Protein 2DFA (pdb70)

B-factor: mean 44.99, std 13.83, range [23.38, 84.5]

Structure (mmCIF, N/CA/C/O backbone):
data_2DFA
#
_entry.id   2DFA
#
_cell.length_a   63.781
_cell.length_b   63.826
_cell.length_c   124.434
_cell.angle_alpha   90.00
_cell.angle_beta   90.00
_cell.angle_gamma   90.00
#
_symmetry.space_group_name_H-M   'I 2 2 2'
#
loop_
_en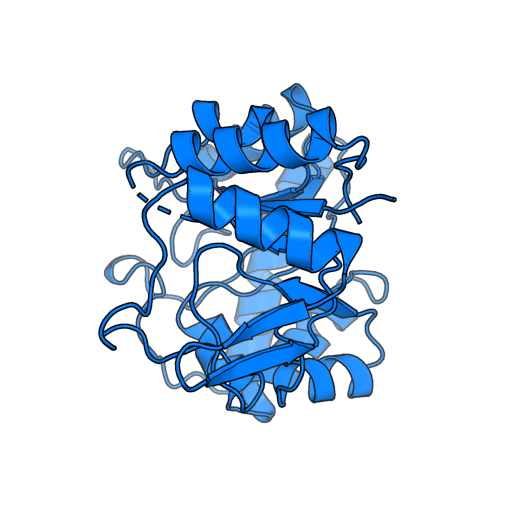tity.id
_entity.type
_entity.pdbx_description
1 polymer 'Hypothetical UPF0271 protein TTHB195'
2 water water
#
loop_
_atom_site.group_PDB
_atom_site.id
_atom_site.type_symbol
_atom_site.label_atom_id
_atom_site.label_alt_id
_atom_site.label_comp_id
_atom_site.label_asym_id
_atom_site.label_entity_id
_atom_site.label_seq_id
_atom_site.pdbx_PDB_ins_code
_atom_site.Cartn_x
_atom_site.Cartn_y
_atom_site.Cartn_z
_atom_site.occupancy
_atom_site.B_iso_or_equiv
_atom_site.auth_seq_id
_atom_site.auth_comp_id
_atom_site.auth_asym_id
_atom_site.auth_atom_id
_atom_site.pdbx_PDB_model_num
ATOM 1 N N . MET A 1 1 ? 35.636 32.340 18.378 1.00 59.57 1 MET A N 1
ATOM 2 C CA . MET A 1 1 ? 36.943 31.670 18.640 1.00 60.02 1 MET A CA 1
ATOM 3 C C . MET A 1 1 ? 37.306 30.770 17.460 1.00 57.98 1 MET A C 1
ATOM 4 O O . MET A 1 1 ? 36.428 30.335 16.710 1.00 56.74 1 MET A O 1
ATOM 9 N N . LYS A 1 2 ? 38.597 30.488 17.296 1.00 56.02 2 LYS A N 1
ATOM 10 C CA . LYS A 1 2 ? 39.046 29.653 16.184 1.00 52.99 2 LYS A CA 1
ATOM 11 C C . LYS A 1 2 ? 39.950 28.498 16.607 1.00 50.30 2 LYS A C 1
ATOM 12 O O . LYS A 1 2 ? 40.575 28.529 17.665 1.00 48.30 2 LYS A O 1
ATOM 18 N N . VAL A 1 3 ? 40.009 27.474 15.766 1.00 47.29 3 VAL A N 1
ATOM 19 C CA . VAL A 1 3 ? 40.841 26.313 16.043 1.00 45.08 3 VAL A CA 1
ATOM 20 C C . VAL A 1 3 ? 41.204 25.626 14.737 1.00 44.04 3 VAL A C 1
ATOM 21 O O . VAL A 1 3 ? 40.473 25.712 13.748 1.00 44.50 3 VAL A O 1
ATOM 25 N N . ASP A 1 4 ? 42.341 24.945 14.734 1.00 42.24 4 ASP A N 1
ATOM 26 C CA . ASP A 1 4 ? 42.778 24.238 13.547 1.00 41.02 4 ASP A CA 1
ATOM 27 C C . ASP A 1 4 ? 42.447 22.754 13.671 1.00 39.95 4 ASP A C 1
ATOM 28 O O . ASP A 1 4 ? 42.578 22.163 14.742 1.00 40.17 4 ASP A O 1
ATOM 33 N N . LEU A 1 5 ? 41.988 22.173 12.572 1.00 39.82 5 LEU A N 1
ATOM 34 C CA . LEU A 1 5 ? 41.666 20.756 12.515 1.00 41.27 5 LEU A CA 1
ATOM 35 C C . LEU A 1 5 ? 42.711 20.142 11.595 1.00 40.34 5 LEU A C 1
ATOM 36 O O . LEU A 1 5 ? 42.811 20.527 10.430 1.00 39.46 5 LEU A O 1
ATOM 41 N N . ASN A 1 6 ? 43.495 19.197 12.111 1.00 40.12 6 ASN A N 1
ATOM 42 C CA . ASN A 1 6 ? 44.526 18.574 11.294 1.00 39.29 6 ASN A CA 1
ATOM 43 C C . ASN A 1 6 ? 44.356 17.064 11.175 1.00 37.77 6 ASN A C 1
ATOM 44 O O . ASN A 1 6 ? 43.805 16.407 12.060 1.00 38.27 6 ASN A O 1
ATOM 49 N N . ALA A 1 7 ? 44.820 16.522 10.057 1.00 36.45 7 ALA A N 1
ATOM 50 C CA . ALA A 1 7 ? 44.741 15.090 9.814 1.00 36.04 7 ALA A CA 1
ATOM 51 C C . ALA A 1 7 ? 45.934 14.676 8.963 1.00 35.69 7 ALA A C 1
ATOM 52 O O . ALA A 1 7 ? 46.465 15.476 8.186 1.00 33.02 7 ALA A O 1
ATOM 54 N N . ASP A 1 8 ? 46.364 13.429 9.118 1.00 36.49 8 ASP A N 1
ATOM 55 C CA . ASP A 1 8 ? 47.481 12.936 8.331 1.00 39.63 8 ASP A CA 1
ATOM 56 C C . ASP A 1 8 ? 46.948 12.666 6.937 1.00 38.99 8 ASP A C 1
ATOM 57 O O . ASP A 1 8 ? 45.757 12.377 6.768 1.00 39.26 8 ASP A O 1
ATOM 62 N N . ALA A 1 9 ? 47.824 12.759 5.941 1.00 36.54 9 ALA A N 1
ATOM 63 C CA . ALA A 1 9 ? 47.432 12.525 4.557 1.00 34.92 9 ALA A CA 1
ATOM 64 C C . ALA A 1 9 ? 48.651 12.258 3.679 1.00 33.15 9 ALA A C 1
ATOM 65 O O . ALA A 1 9 ? 49.789 12.352 4.140 1.00 31.76 9 ALA A O 1
ATOM 67 N N . GLY A 1 10 ? 48.393 11.928 2.417 1.00 33.06 10 GLY A N 1
ATOM 68 C CA . GLY A 1 10 ? 49.459 11.649 1.468 1.00 34.41 10 GLY A CA 1
ATOM 69 C C . GLY A 1 10 ? 50.315 10.453 1.864 1.00 34.40 10 GLY A C 1
ATOM 70 O O . GLY A 1 10 ? 51.491 10.383 1.523 1.00 32.95 10 GLY A O 1
ATOM 71 N N . GLU A 1 11 ? 49.726 9.497 2.568 1.00 34.40 11 GLU A N 1
ATOM 72 C CA . GLU A 1 11 ? 50.492 8.335 3.005 1.00 36.31 11 GLU A CA 1
ATOM 73 C C . GLU A 1 11 ? 50.519 7.173 2.012 1.00 35.28 11 GLU A C 1
ATOM 74 O O . GLU A 1 11 ? 51.192 6.163 2.247 1.00 35.33 11 GLU A O 1
ATOM 80 N N . SER A 1 12 ? 49.804 7.326 0.897 1.00 33.93 12 SER A N 1
ATOM 81 C CA . SER A 1 12 ? 49.773 6.302 -0.144 1.00 34.14 12 SER A CA 1
ATOM 82 C C . SER A 1 12 ? 51.193 6.120 -0.680 1.00 34.26 12 SER A C 1
ATOM 83 O O . SER A 1 12 ? 51.991 7.064 -0.685 1.00 32.30 12 SER A O 1
ATOM 86 N N . TYR A 1 13 ? 51.505 4.915 -1.141 1.00 33.65 13 TYR A N 1
ATOM 87 C CA . TYR A 1 13 ? 52.838 4.641 -1.665 1.00 34.11 13 TYR A CA 1
ATOM 88 C C . TYR A 1 13 ? 52.745 3.896 -2.990 1.00 34.37 13 TYR A C 1
ATOM 89 O O . TYR A 1 13 ? 52.323 2.736 -3.033 1.00 33.65 13 TYR A O 1
ATOM 98 N N . GLY A 1 14 ? 53.154 4.559 -4.067 1.00 33.46 14 GLY A N 1
ATOM 99 C CA . GLY A 1 14 ? 53.091 3.936 -5.376 1.00 33.53 14 GLY A CA 1
ATOM 100 C C . GLY A 1 14 ? 51.676 3.485 -5.698 1.00 35.15 14 GLY A C 1
ATOM 101 O O . GLY A 1 14 ? 50.732 4.274 -5.632 1.00 32.35 14 GLY A O 1
ATOM 102 N N . ALA A 1 15 ? 51.529 2.209 -6.036 1.00 35.39 15 ALA A N 1
ATOM 103 C CA . ALA A 1 15 ? 50.229 1.640 -6.367 1.00 36.31 15 ALA A CA 1
ATOM 104 C C . ALA A 1 15 ? 49.377 1.385 -5.122 1.00 37.53 15 ALA A C 1
ATOM 105 O O . ALA A 1 15 ? 48.179 1.123 -5.236 1.00 37.51 15 ALA A O 1
ATOM 107 N N . PHE A 1 16 ? 49.992 1.466 -3.942 1.00 35.59 16 PHE A N 1
ATOM 108 C CA . PHE A 1 16 ? 49.285 1.223 -2.682 1.00 37.63 16 PHE A CA 1
ATOM 109 C C . PHE A 1 16 ? 48.554 2.452 -2.141 1.00 39.65 16 PHE A C 1
ATOM 110 O O . PHE A 1 16 ? 49.125 3.249 -1.395 1.00 39.57 16 PHE A O 1
ATOM 118 N N . ALA A 1 17 ? 47.289 2.602 -2.516 1.00 40.67 17 ALA A N 1
ATOM 119 C CA . ALA A 1 17 ? 46.494 3.726 -2.040 1.00 42.03 17 ALA A CA 1
ATOM 120 C C . ALA A 1 17 ? 46.257 3.554 -0.537 1.00 42.80 17 ALA A C 1
ATOM 121 O O . ALA A 1 17 ? 46.011 2.441 -0.059 1.00 43.33 17 ALA A O 1
ATOM 123 N N . TYR A 1 18 ? 46.348 4.650 0.210 1.00 42.84 18 TYR A N 1
ATOM 124 C CA . TYR A 1 18 ? 46.136 4.602 1.655 1.00 43.69 18 TYR A CA 1
ATOM 125 C C . TYR A 1 18 ? 45.351 5.814 2.165 1.00 43.69 18 TYR A C 1
ATOM 126 O O . TYR A 1 18 ? 45.558 6.939 1.708 1.00 42.79 18 TYR A O 1
ATOM 135 N N . GLY A 1 19 ? 44.454 5.574 3.116 1.00 44.33 19 GLY A N 1
ATOM 136 C CA . GLY A 1 19 ? 43.668 6.653 3.690 1.00 44.41 19 GLY A CA 1
ATOM 137 C C . GLY A 1 19 ? 42.476 7.102 2.865 1.00 44.85 19 GLY A C 1
ATOM 138 O O . GLY A 1 19 ? 42.055 6.418 1.935 1.00 45.41 19 GLY A O 1
ATOM 139 N N . HIS A 1 20 ? 41.930 8.261 3.217 1.00 45.77 20 HIS A N 1
ATOM 140 C CA . HIS A 1 20 ? 40.781 8.829 2.513 1.00 45.75 20 HIS A CA 1
ATOM 141 C C . HIS A 1 20 ? 41.001 10.325 2.325 1.00 45.31 20 HIS A C 1
ATOM 142 O O . HIS A 1 20 ? 40.143 11.138 2.684 1.00 43.76 20 HIS A O 1
ATOM 149 N N . ASP A 1 21 ? 42.153 10.686 1.765 1.00 43.53 21 ASP A N 1
ATOM 150 C CA . ASP A 1 21 ? 42.492 12.089 1.548 1.00 42.67 21 ASP A CA 1
ATOM 151 C C . ASP A 1 21 ? 41.362 12.881 0.879 1.00 43.60 21 ASP A C 1
ATOM 152 O O . ASP A 1 21 ? 41.054 14.000 1.288 1.00 42.05 21 ASP A O 1
ATOM 157 N N . ARG A 1 22 ? 40.753 12.303 -0.149 1.00 44.78 22 ARG A N 1
ATOM 158 C CA . ARG A 1 22 ? 39.674 12.973 -0.872 1.00 48.33 22 ARG A CA 1
ATOM 159 C C . ARG A 1 22 ? 38.503 13.355 0.034 1.00 47.91 22 ARG A C 1
ATOM 160 O O . ARG A 1 22 ? 37.898 14.413 -0.131 1.00 48.18 22 ARG A O 1
ATOM 168 N N . GLU A 1 23 ? 38.188 12.492 0.993 1.00 48.24 23 GLU A N 1
ATOM 169 C CA . GLU A 1 23 ? 37.082 12.742 1.909 1.00 49.13 23 GLU A CA 1
ATOM 170 C C . GLU A 1 23 ? 37.470 13.625 3.090 1.00 47.87 23 GLU A C 1
ATOM 171 O O . GLU A 1 23 ? 36.648 14.395 3.598 1.00 46.56 23 GLU A O 1
ATOM 177 N N . ILE A 1 24 ? 38.725 13.524 3.516 1.00 45.49 24 ILE A N 1
ATOM 178 C CA . ILE A 1 24 ? 39.211 14.289 4.659 1.00 43.46 24 ILE A CA 1
ATOM 179 C C . ILE A 1 24 ? 39.612 15.740 4.384 1.00 42.50 24 ILE A C 1
ATOM 180 O O . ILE A 1 24 ? 39.321 16.622 5.187 1.00 41.78 24 ILE A O 1
ATOM 185 N N . PHE A 1 25 ? 40.277 15.992 3.262 1.00 43.42 25 PHE A N 1
ATOM 186 C CA . PHE A 1 25 ? 40.726 17.347 2.939 1.00 44.42 25 PHE A CA 1
ATOM 187 C C . PHE A 1 25 ? 39.665 18.442 2.984 1.00 45.46 25 PHE A C 1
ATOM 188 O O . PHE A 1 25 ? 39.939 19.556 3.429 1.00 44.40 25 PHE A O 1
ATOM 196 N N . PRO A 1 26 ? 38.442 18.153 2.519 1.00 45.88 26 PRO A N 1
ATOM 197 C CA . PRO A 1 26 ? 37.422 19.205 2.563 1.00 47.49 26 PRO A CA 1
ATOM 198 C C . PRO A 1 26 ? 36.914 19.502 3.978 1.00 48.03 26 PRO A C 1
ATOM 199 O O . PRO A 1 26 ? 36.137 20.436 4.183 1.00 48.40 26 PRO A O 1
ATOM 203 N N . LEU A 1 27 ? 37.371 18.718 4.951 1.00 46.77 27 LEU A N 1
ATOM 204 C CA . LEU A 1 27 ? 36.942 18.887 6.336 1.00 45.47 27 LEU A CA 1
ATOM 205 C C . LEU A 1 27 ? 37.983 19.508 7.270 1.00 44.49 27 LEU A C 1
ATOM 206 O O . LEU A 1 27 ? 37.629 20.107 8.288 1.00 44.41 27 LEU A O 1
ATOM 211 N N . VAL A 1 28 ? 39.263 19.368 6.937 1.00 41.91 28 VAL A N 1
ATOM 212 C CA . VAL A 1 28 ? 40.318 19.895 7.802 1.00 40.10 28 VAL A CA 1
ATOM 213 C C . VAL A 1 28 ? 40.916 21.205 7.318 1.00 38.95 28 VAL A C 1
ATOM 214 O O . VAL A 1 28 ? 40.745 21.580 6.159 1.00 41.09 28 VAL A O 1
ATOM 218 N N . SER A 1 29 ? 41.614 21.905 8.207 1.00 36.98 29 SER A N 1
ATOM 219 C CA . SER A 1 29 ? 42.253 23.157 7.830 1.00 36.23 29 SER A CA 1
ATOM 220 C C . SER A 1 29 ? 43.749 22.958 7.589 1.00 35.36 29 SER A C 1
ATOM 221 O O . SER A 1 29 ? 44.374 23.762 6.912 1.00 33.48 29 SER A O 1
ATOM 224 N N . SER A 1 30 ? 44.320 21.887 8.141 1.00 35.88 30 SER A N 1
ATOM 225 C CA . SER A 1 30 ? 45.741 21.593 7.943 1.00 34.71 30 SER A CA 1
ATOM 226 C C . SER A 1 30 ? 45.929 20.088 7.767 1.00 34.13 30 SER A C 1
ATOM 227 O O . SER A 1 30 ? 45.145 19.292 8.279 1.00 32.82 30 SER A O 1
ATOM 231 N N . ALA A 1 31 ? 46.964 19.706 7.027 1.00 32.22 31 ALA A N 1
ATOM 232 C CA . ALA A 1 31 ? 47.246 18.293 6.797 1.00 29.68 31 ALA A CA 1
ATOM 233 C C . ALA A 1 31 ? 48.729 18.028 7.042 1.00 29.19 31 ALA A C 1
ATOM 234 O O . ALA A 1 31 ? 49.570 18.896 6.807 1.00 28.29 31 ALA A O 1
ATOM 236 N N . ASN A 1 32 ? 49.034 16.831 7.531 1.00 29.74 32 ASN A N 1
ATOM 237 C CA . ASN A 1 32 ? 50.411 16.432 7.799 1.00 28.94 32 ASN A CA 1
ATOM 238 C C . ASN A 1 32 ? 50.733 15.412 6.713 1.00 28.90 32 ASN A C 1
ATOM 239 O O . ASN A 1 32 ? 50.235 14.290 6.743 1.00 27.72 32 ASN A O 1
ATOM 244 N N . LEU A 1 33 ? 51.546 15.811 5.744 1.00 29.21 33 LEU A N 1
ATOM 245 C CA . LEU A 1 33 ? 51.895 14.935 4.634 1.00 29.68 33 LEU A CA 1
ATOM 246 C C . LEU A 1 33 ? 53.141 14.087 4.847 1.00 28.90 33 LEU A C 1
ATOM 247 O O . LEU A 1 33 ? 54.177 14.588 5.289 1.00 27.71 33 LEU A O 1
ATOM 252 N N . ALA A 1 34 ? 53.026 12.800 4.520 1.00 29.94 34 ALA A N 1
ATOM 253 C CA . ALA A 1 34 ? 54.139 11.867 4.642 1.00 28.44 34 ALA A CA 1
ATOM 254 C C . ALA A 1 34 ? 55.240 12.318 3.683 1.00 29.05 34 ALA A C 1
ATOM 255 O O . ALA A 1 34 ? 54.964 12.949 2.656 1.00 26.12 34 ALA A O 1
ATOM 257 N N . CYS A 1 35 ? 56.487 11.976 4.007 1.00 28.46 35 CYS A N 1
ATOM 258 C CA . CYS A 1 35 ? 57.613 12.404 3.188 1.00 27.12 35 CYS A CA 1
ATOM 259 C C . CYS A 1 35 ? 58.464 11.307 2.544 1.00 29.14 35 CYS A C 1
ATOM 260 O O . CYS A 1 35 ? 59.649 11.524 2.280 1.00 29.99 35 CYS A O 1
ATOM 263 N N . GLY A 1 36 ? 57.871 10.139 2.299 1.00 27.77 36 GLY A N 1
ATOM 264 C CA . GLY A 1 36 ? 58.594 9.061 1.640 1.00 29.34 36 GLY A CA 1
ATOM 265 C C . GLY A 1 36 ? 59.284 8.009 2.494 1.00 28.49 36 GLY A C 1
ATOM 266 O O . GLY A 1 36 ? 59.830 7.047 1.949 1.00 29.88 36 GLY A O 1
ATOM 267 N N . PHE A 1 37 ? 59.262 8.166 3.812 1.00 27.77 37 PHE A N 1
ATOM 268 C CA . PHE A 1 37 ? 59.915 7.193 4.696 1.00 29.46 37 PHE A CA 1
ATOM 269 C C . PHE A 1 37 ? 58.975 6.113 5.233 1.00 30.16 37 PHE A C 1
ATOM 270 O O . PHE A 1 37 ? 59.306 4.924 5.194 1.00 33.18 37 PHE A O 1
ATOM 278 N N . HIS A 1 38 ? 57.821 6.523 5.753 1.00 31.57 38 HIS A N 1
ATOM 279 C CA . HIS A 1 38 ? 56.881 5.540 6.248 1.00 34.20 38 HIS A CA 1
ATOM 280 C C . HIS A 1 38 ? 55.676 5.467 5.326 1.00 34.94 38 HIS A C 1
ATOM 281 O O . HIS A 1 38 ? 54.770 4.664 5.507 1.00 35.64 38 HIS A O 1
ATOM 288 N N . GLY A 1 39 ? 55.717 6.303 4.296 1.00 34.49 39 GLY A N 1
ATOM 289 C CA . GLY A 1 39 ? 54.671 6.345 3.294 1.00 33.29 39 GLY A CA 1
ATOM 290 C C . GLY A 1 39 ? 54.886 7.577 2.436 1.00 32.93 39 GLY A C 1
ATOM 291 O O . GLY A 1 39 ? 55.843 8.324 2.652 1.00 31.24 39 GLY A O 1
ATOM 292 N N . GLY A 1 40 ? 54.007 7.790 1.461 1.00 33.02 40 GLY A N 1
ATOM 293 C CA . GLY A 1 40 ? 54.131 8.951 0.597 1.00 32.65 40 GLY A CA 1
ATOM 294 C C . GLY A 1 40 ? 55.230 8.924 -0.462 1.00 33.10 40 GLY A C 1
ATOM 295 O O . GLY A 1 40 ? 56.244 9.612 -0.322 1.00 34.90 40 GLY A O 1
ATOM 296 N N . SER A 1 41 ? 55.049 8.134 -1.517 1.00 31.86 41 SER A N 1
ATOM 297 C CA . SER A 1 41 ? 56.031 8.090 -2.605 1.00 31.60 41 SER A CA 1
ATOM 298 C C . SER A 1 41 ? 55.959 9.455 -3.304 1.00 31.18 41 SER A C 1
ATOM 299 O O . SER A 1 41 ? 54.964 10.170 -3.164 1.00 30.09 41 SER A O 1
ATOM 302 N N . PRO A 1 42 ? 56.996 9.831 -4.076 1.00 30.86 42 PRO A N 1
ATOM 303 C CA . PRO A 1 42 ? 56.982 11.137 -4.757 1.00 29.77 42 PRO A CA 1
ATOM 304 C C . PRO A 1 42 ? 55.697 11.522 -5.499 1.00 30.48 42 PRO A C 1
ATOM 305 O O . PRO A 1 42 ? 55.188 12.636 -5.333 1.00 28.18 42 PRO A O 1
ATOM 309 N N . GLY A 1 43 ? 55.182 10.610 -6.316 1.00 29.39 43 GLY A N 1
ATOM 310 C CA . GLY A 1 43 ? 53.963 10.890 -7.058 1.00 31.71 43 GLY A CA 1
ATOM 311 C C . GLY A 1 43 ? 52.767 11.121 -6.150 1.00 31.06 43 GLY A C 1
ATOM 312 O O . GLY A 1 43 ? 51.916 11.971 -6.431 1.00 30.48 43 GLY A O 1
ATOM 313 N N . ARG A 1 44 ? 52.696 10.359 -5.063 1.00 31.14 44 ARG A N 1
ATOM 314 C CA . ARG A 1 44 ? 51.604 10.492 -4.101 1.00 31.28 44 ARG A CA 1
ATOM 315 C C . ARG A 1 44 ? 51.723 11.791 -3.307 1.00 31.45 44 ARG A C 1
ATOM 316 O O . ARG A 1 44 ? 50.717 12.373 -2.897 1.00 29.50 44 ARG A O 1
ATOM 324 N N . ILE A 1 45 ? 52.953 12.243 -3.078 1.00 29.36 45 ILE A N 1
ATOM 325 C CA . ILE A 1 45 ? 53.148 13.498 -2.363 1.00 28.79 45 ILE A CA 1
ATOM 326 C C . ILE A 1 45 ? 52.619 14.616 -3.254 1.00 30.30 45 ILE A C 1
ATOM 327 O O . ILE A 1 45 ? 51.847 15.472 -2.812 1.00 30.65 45 ILE A O 1
ATOM 332 N N . LEU A 1 46 ? 53.039 14.597 -4.516 1.00 29.44 46 LEU A N 1
ATOM 333 C CA . LEU A 1 46 ? 52.620 15.602 -5.483 1.00 31.36 46 LEU A CA 1
ATOM 334 C C . LEU A 1 46 ? 51.097 15.640 -5.569 1.00 32.67 46 LEU A C 1
ATOM 335 O O . LEU A 1 46 ? 50.495 16.716 -5.610 1.00 31.28 46 LEU A O 1
ATOM 340 N N . GLU A 1 47 ? 50.487 14.461 -5.591 1.00 30.82 47 GLU A N 1
ATOM 341 C CA . GLU A 1 47 ? 49.034 14.337 -5.657 1.00 34.48 47 GLU A CA 1
ATOM 342 C C . GLU A 1 47 ? 48.355 14.956 -4.428 1.00 34.28 47 GLU A C 1
ATOM 343 O O . GLU A 1 47 ? 47.359 15.682 -4.555 1.00 32.75 47 GLU A O 1
ATOM 349 N N . ALA A 1 48 ? 48.895 14.667 -3.246 1.00 30.67 48 ALA A N 1
ATOM 350 C CA . ALA A 1 48 ? 48.344 15.176 -1.995 1.00 30.86 48 ALA A CA 1
ATOM 351 C C . ALA A 1 48 ? 48.483 16.685 -1.890 1.00 30.64 48 ALA A C 1
ATOM 352 O O . ALA A 1 48 ? 47.590 17.364 -1.384 1.00 30.40 48 ALA A O 1
ATOM 354 N N . VAL A 1 49 ? 49.611 17.208 -2.354 1.00 29.59 49 VAL A N 1
ATOM 355 C CA . VAL A 1 49 ? 49.852 18.646 -2.320 1.00 30.96 49 VAL A CA 1
ATOM 356 C C . VAL A 1 49 ? 48.869 19.345 -3.254 1.00 32.35 49 VAL A C 1
ATOM 357 O O . VAL A 1 49 ? 48.319 20.403 -2.923 1.00 33.10 49 VAL A O 1
ATOM 361 N N . ARG A 1 50 ? 48.638 18.751 -4.418 1.00 34.19 50 ARG A N 1
ATOM 362 C CA . ARG A 1 50 ? 47.703 19.336 -5.371 1.00 37.54 50 ARG A CA 1
ATOM 363 C C . ARG A 1 50 ? 46.299 19.348 -4.778 1.00 38.08 50 ARG A C 1
ATOM 364 O O . ARG A 1 50 ? 45.574 20.338 -4.900 1.00 37.50 50 ARG A O 1
ATOM 372 N N . LEU A 1 51 ? 45.927 18.256 -4.117 1.00 38.91 51 LEU A N 1
ATOM 373 C CA . LEU A 1 51 ? 44.609 18.148 -3.495 1.00 39.63 51 LEU A CA 1
ATOM 374 C C . LEU A 1 51 ? 44.437 19.190 -2.395 1.00 40.26 51 LEU A C 1
ATOM 375 O O . LEU A 1 51 ? 43.405 19.861 -2.321 1.00 39.89 51 LEU A O 1
ATOM 380 N N . ALA A 1 52 ? 45.448 19.324 -1.538 1.00 38.09 52 ALA A N 1
ATOM 381 C CA . ALA A 1 52 ? 45.402 20.293 -0.450 1.00 37.98 52 ALA A CA 1
ATOM 382 C C . ALA A 1 52 ? 45.225 21.701 -1.007 1.00 37.88 52 ALA A C 1
ATOM 383 O O . ALA A 1 52 ? 44.416 22.483 -0.503 1.00 37.43 52 ALA A O 1
ATOM 385 N N . LYS A 1 53 ? 45.990 22.014 -2.046 1.00 37.10 53 LYS A N 1
ATOM 386 C CA . LYS A 1 53 ? 45.931 23.325 -2.689 1.00 39.46 53 LYS A CA 1
ATOM 387 C C . LYS A 1 53 ? 44.530 23.583 -3.239 1.00 40.09 53 LYS A C 1
ATOM 388 O O . LYS A 1 53 ? 43.985 24.677 -3.090 1.00 41.15 53 LYS A O 1
ATOM 394 N N . ALA A 1 54 ? 43.962 22.569 -3.880 1.00 39.42 54 ALA A N 1
ATOM 395 C CA . ALA A 1 54 ? 42.628 22.680 -4.454 1.00 42.48 54 ALA A CA 1
ATOM 396 C C . ALA A 1 54 ? 41.597 22.951 -3.364 1.00 43.14 54 ALA A C 1
ATOM 397 O O . ALA A 1 54 ? 40.606 23.642 -3.599 1.00 42.82 54 ALA A O 1
ATOM 399 N N . HIS A 1 55 ? 41.836 22.420 -2.167 1.00 43.07 55 HIS A N 1
ATOM 400 C CA . HIS A 1 55 ? 40.906 22.619 -1.060 1.00 43.12 55 HIS A CA 1
ATOM 401 C C . HIS A 1 55 ? 41.321 23.694 -0.064 1.00 41.91 55 HIS A C 1
ATOM 402 O O . HIS A 1 55 ? 40.690 23.846 0.981 1.00 42.18 55 HIS A O 1
ATOM 409 N N . GLY A 1 56 ? 42.377 24.435 -0.381 1.00 40.82 56 GLY A N 1
ATOM 410 C CA . GLY A 1 56 ? 42.835 25.484 0.514 1.00 39.74 56 GLY A CA 1
ATOM 411 C C . GLY A 1 56 ? 43.251 24.987 1.890 1.00 39.65 56 GLY A C 1
ATOM 412 O O . GLY A 1 56 ? 43.033 25.666 2.896 1.00 38.22 56 GLY A O 1
ATOM 413 N N . VAL A 1 57 ? 43.850 23.799 1.930 1.00 38.11 57 VAL A N 1
ATOM 414 C CA . VAL A 1 57 ? 44.314 23.191 3.178 1.00 36.63 57 VAL A CA 1
ATOM 415 C C . VAL A 1 57 ? 45.805 23.491 3.364 1.00 36.99 57 VAL A C 1
ATOM 416 O O . VAL A 1 57 ? 46.585 23.390 2.415 1.00 34.47 57 VAL A O 1
ATOM 420 N N . ALA A 1 58 ? 46.193 23.868 4.579 1.00 36.16 58 ALA A N 1
ATOM 421 C CA . ALA A 1 58 ? 47.592 24.177 4.877 1.00 35.59 58 ALA A CA 1
ATOM 422 C C . ALA A 1 58 ? 48.367 22.867 4.968 1.00 34.50 58 ALA A C 1
ATOM 423 O O . ALA A 1 58 ? 47.902 21.914 5.580 1.00 35.50 58 ALA A O 1
ATOM 425 N N . VAL A 1 59 ? 49.555 22.830 4.377 1.00 34.15 59 VAL A N 1
ATOM 426 C CA . VAL A 1 59 ? 50.349 21.606 4.390 1.00 31.58 59 VAL A CA 1
ATOM 427 C C . VAL A 1 59 ? 51.573 21.670 5.294 1.00 31.34 59 VAL A C 1
ATOM 428 O O . VAL A 1 59 ? 52.343 22.628 5.256 1.00 32.21 59 VAL A O 1
ATOM 432 N N . GLY A 1 60 ? 51.741 20.633 6.108 1.00 30.14 60 GLY A N 1
ATOM 433 C CA . GLY A 1 60 ? 52.884 20.551 6.998 1.00 29.57 60 GLY A CA 1
ATOM 434 C C . GLY A 1 60 ? 53.566 19.212 6.757 1.00 30.49 60 GLY A C 1
ATOM 435 O O . GLY A 1 60 ? 52.968 18.315 6.159 1.00 28.95 60 GLY A O 1
ATOM 436 N N . ALA A 1 61 ? 54.806 19.072 7.219 1.00 30.73 61 ALA A N 1
ATOM 437 C CA . ALA A 1 61 ? 55.549 17.823 7.040 1.00 31.08 61 ALA A CA 1
ATOM 438 C C . ALA A 1 61 ? 55.242 16.834 8.156 1.00 30.21 61 ALA A C 1
ATOM 439 O O . ALA A 1 61 ? 55.098 17.209 9.319 1.00 29.97 61 ALA A O 1
ATOM 441 N N . HIS A 1 62 ? 55.153 15.561 7.786 1.00 30.03 62 HIS A N 1
ATOM 442 C CA . HIS A 1 62 ? 54.858 14.485 8.719 1.00 26.76 62 HIS A CA 1
ATOM 443 C C . HIS A 1 62 ? 56.022 13.482 8.626 1.00 28.73 62 HIS A C 1
ATOM 444 O O . HIS A 1 62 ? 55.851 12.361 8.163 1.00 28.26 62 HIS A O 1
ATOM 451 N N . PRO A 1 63 ? 57.227 13.889 9.064 1.00 27.69 63 PRO A N 1
ATOM 452 C CA . PRO A 1 63 ? 58.394 12.998 9.008 1.00 28.43 63 PRO A CA 1
ATOM 453 C C . PRO A 1 63 ? 58.313 11.786 9.932 1.00 27.56 63 PRO A C 1
ATOM 454 O O . PRO A 1 63 ? 57.749 11.852 11.026 1.00 27.21 63 PRO A O 1
ATOM 458 N N . GLY A 1 64 ? 58.875 10.670 9.477 1.00 28.96 64 GLY A N 1
ATOM 459 C CA . GLY A 1 64 ? 58.852 9.462 10.279 1.00 27.34 64 GLY A CA 1
ATOM 460 C C . GLY A 1 64 ? 60.132 8.649 10.184 1.00 29.17 64 GLY A C 1
ATOM 461 O O . GLY A 1 64 ? 61.087 9.040 9.506 1.00 27.58 64 GLY A O 1
ATOM 462 N N . PHE A 1 65 ? 60.153 7.521 10.886 1.00 29.23 65 PHE A N 1
ATOM 463 C CA . PHE A 1 65 ? 61.299 6.617 10.869 1.00 29.19 65 PHE A CA 1
ATOM 464 C C . PHE A 1 65 ? 61.422 5.972 9.489 1.00 28.93 65 PHE A C 1
ATOM 465 O O . PHE A 1 65 ? 60.438 5.860 8.747 1.00 28.30 65 PHE A O 1
ATOM 473 N N . PRO A 1 66 ? 62.639 5.539 9.121 1.00 29.54 66 PRO A N 1
ATOM 474 C CA . PRO A 1 66 ? 62.830 4.898 7.823 1.00 29.86 66 PRO A CA 1
ATOM 475 C C . PRO A 1 66 ? 62.393 3.435 7.961 1.00 30.61 66 PRO A C 1
ATOM 476 O O . PRO A 1 66 ? 63.228 2.532 8.097 1.00 29.92 66 PRO A O 1
ATOM 480 N N . ASP A 1 67 ? 61.081 3.214 7.935 1.00 29.51 67 ASP A N 1
ATOM 481 C CA . ASP A 1 67 ? 60.505 1.871 8.082 1.00 28.92 67 ASP A CA 1
ATOM 482 C C . ASP A 1 67 ? 59.190 1.814 7.303 1.00 28.48 67 ASP A C 1
ATOM 483 O O . ASP A 1 67 ? 58.103 1.914 7.873 1.00 30.36 67 ASP A O 1
ATOM 488 N N . LEU A 1 68 ? 59.299 1.661 5.990 1.00 29.97 68 LEU A N 1
ATOM 489 C CA . LEU A 1 68 ? 58.122 1.621 5.127 1.00 30.80 68 LEU A CA 1
ATOM 490 C C . LEU A 1 68 ? 57.193 0.450 5.432 1.00 31.54 68 LEU A C 1
ATOM 491 O O . LEU A 1 68 ? 55.991 0.639 5.635 1.00 31.42 68 LEU A O 1
ATOM 496 N N . VAL A 1 69 ? 57.746 -0.760 5.466 1.00 30.15 69 VAL A N 1
ATOM 497 C CA . VAL A 1 69 ? 56.922 -1.930 5.725 1.00 32.20 69 VAL A CA 1
ATOM 498 C C . VAL A 1 69 ? 56.214 -1.814 7.067 1.00 31.95 69 VAL A C 1
ATOM 499 O O . VAL A 1 69 ? 55.091 -2.296 7.222 1.00 33.05 69 VAL A O 1
ATOM 503 N N . GLY A 1 70 ? 56.855 -1.155 8.031 1.00 30.71 70 GLY A N 1
ATOM 504 C CA . GLY A 1 70 ? 56.246 -0.994 9.342 1.00 32.28 70 GLY A CA 1
ATOM 505 C C . GLY A 1 70 ? 55.407 0.272 9.465 1.00 32.68 70 GLY A C 1
ATOM 506 O O . GLY A 1 70 ? 54.840 0.556 10.527 1.00 32.69 70 GLY A O 1
ATOM 507 N N . PHE A 1 71 ? 55.337 1.030 8.377 1.00 32.80 71 PHE A N 1
ATOM 508 C CA . PHE A 1 71 ? 54.576 2.283 8.323 1.00 34.20 71 PHE A CA 1
ATOM 509 C C . PHE A 1 71 ? 55.043 3.279 9.387 1.00 34.18 71 PHE A C 1
ATOM 510 O O . PHE A 1 71 ? 54.261 4.108 9.869 1.00 32.01 71 PHE A O 1
ATOM 518 N N . GLY A 1 72 ? 56.323 3.192 9.740 1.00 31.47 72 GLY A N 1
ATOM 519 C CA . GLY A 1 72 ? 56.895 4.077 10.740 1.00 31.03 72 GLY A CA 1
ATOM 520 C C . GLY A 1 72 ? 56.218 3.980 12.097 1.00 32.56 72 GLY A C 1
ATOM 521 O O . GLY A 1 72 ? 56.278 4.913 12.891 1.00 31.55 72 GLY A O 1
ATOM 522 N N . ARG A 1 73 ? 55.575 2.850 12.367 1.00 32.01 73 ARG A N 1
ATOM 523 C CA . ARG A 1 73 ? 54.876 2.651 13.636 1.00 33.71 73 ARG A CA 1
ATOM 524 C C . ARG A 1 73 ? 55.708 1.859 14.637 1.00 33.49 73 ARG A C 1
ATOM 525 O O . ARG A 1 73 ? 55.244 1.559 15.738 1.00 31.60 73 ARG A O 1
ATOM 533 N N . ARG A 1 74 ? 56.935 1.518 14.258 1.00 31.24 74 ARG A N 1
ATOM 534 C CA . ARG A 1 74 ? 57.795 0.736 15.134 1.00 32.17 74 ARG A CA 1
ATOM 535 C C . ARG A 1 74 ? 59.001 1.510 15.650 1.00 31.75 74 ARG A C 1
ATOM 536 O O . ARG A 1 74 ? 59.706 2.164 14.886 1.00 31.82 74 ARG A O 1
ATOM 544 N N . GLU A 1 75 ? 59.220 1.437 16.957 1.00 33.20 75 GLU A N 1
ATOM 545 C CA . GLU A 1 75 ? 60.351 2.105 17.594 1.00 34.93 75 GLU A CA 1
ATOM 546 C C . GLU A 1 75 ? 61.651 1.647 16.932 1.00 33.85 75 GLU A C 1
ATOM 547 O O . GLU A 1 75 ? 61.836 0.454 16.685 1.00 32.15 75 GLU A O 1
ATOM 553 N N . MET A 1 76 ? 62.532 2.601 16.635 1.00 34.63 76 MET A N 1
ATOM 554 C CA . MET A 1 76 ? 63.831 2.319 16.018 1.00 34.53 76 MET A CA 1
ATOM 555 C C . MET A 1 76 ? 64.915 3.075 16.781 1.00 35.42 76 MET A C 1
ATOM 556 O O . MET A 1 76 ? 64.777 4.268 17.057 1.00 35.28 76 MET A O 1
ATOM 561 N N . ALA A 1 77 ? 65.999 2.383 17.108 1.00 36.38 77 ALA A N 1
ATOM 562 C CA . ALA A 1 77 ? 67.093 2.995 17.856 1.00 35.78 77 ALA A CA 1
ATOM 563 C C . ALA A 1 77 ? 67.968 3.940 17.031 1.00 35.91 77 ALA A C 1
ATOM 564 O O . ALA A 1 77 ? 69.162 3.696 16.862 1.00 33.90 77 ALA A O 1
ATOM 566 N N . LEU A 1 78 ? 67.379 5.020 16.517 1.00 35.12 78 LEU A N 1
ATOM 567 C CA . LEU A 1 78 ? 68.142 5.993 15.740 1.00 34.28 78 LEU A CA 1
ATOM 568 C C . LEU A 1 78 ? 68.924 6.911 16.675 1.00 33.46 78 LEU A C 1
ATOM 569 O O . LEU A 1 78 ? 68.423 7.307 17.727 1.00 33.17 78 LEU A O 1
ATOM 574 N N . SER A 1 79 ? 70.151 7.246 16.292 1.00 33.96 79 SER A N 1
ATOM 575 C CA . SER A 1 79 ? 70.963 8.152 17.097 1.00 32.79 79 SER A CA 1
ATOM 576 C C . SER A 1 79 ? 70.394 9.544 16.843 1.00 33.22 79 SER A C 1
ATOM 577 O O . SER A 1 79 ? 69.712 9.761 15.844 1.00 31.62 79 SER A O 1
ATOM 580 N N . PRO A 1 80 ? 70.659 10.503 17.741 1.00 34.08 80 PRO A N 1
ATOM 581 C CA . PRO A 1 80 ? 70.111 11.837 17.483 1.00 33.49 80 PRO A CA 1
ATOM 582 C C . PRO A 1 80 ? 70.597 12.397 16.147 1.00 33.16 80 PRO A C 1
ATOM 583 O O . PRO A 1 80 ? 69.857 13.108 15.454 1.00 30.74 80 PRO A O 1
ATOM 587 N N . GLU A 1 81 ? 71.830 12.057 15.777 1.00 31.14 81 GLU A N 1
ATOM 588 C CA . GLU A 1 81 ? 72.402 12.516 14.512 1.00 31.66 81 GLU A CA 1
ATOM 589 C C . GLU A 1 81 ? 71.558 11.989 13.348 1.00 30.32 81 GLU A C 1
ATOM 590 O O . GLU A 1 81 ? 71.274 12.706 12.390 1.00 29.40 81 GLU A O 1
ATOM 596 N N . GLU A 1 82 ? 71.177 10.718 13.431 1.00 29.16 82 GLU A N 1
ATOM 597 C CA . GLU A 1 82 ? 70.373 10.103 12.382 1.00 29.11 82 GLU A CA 1
ATOM 598 C C . GLU A 1 82 ? 68.973 10.719 12.331 1.00 26.62 82 GLU A C 1
ATOM 599 O O . GLU A 1 82 ? 68.431 10.929 11.253 1.00 27.51 82 GLU A O 1
ATOM 605 N N . VAL A 1 83 ? 68.393 11.013 13.490 1.00 25.90 83 VAL A N 1
ATOM 606 C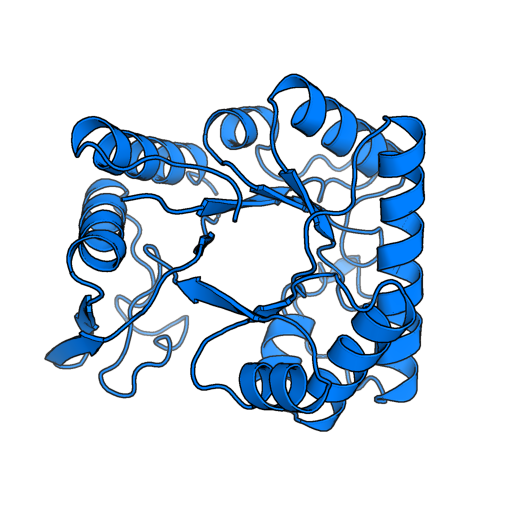 CA . VAL A 1 83 ? 67.057 11.627 13.536 1.00 27.92 83 VAL A CA 1
ATOM 607 C C . VAL A 1 83 ? 67.095 12.996 12.841 1.00 27.91 83 VAL A C 1
ATOM 608 O O . VAL A 1 83 ? 66.236 13.333 12.011 1.00 27.09 83 VAL A O 1
ATOM 612 N N . TYR A 1 84 ? 68.107 13.778 13.191 1.00 27.79 84 TYR A N 1
ATOM 613 C CA . TYR A 1 84 ? 68.311 15.106 12.612 1.00 26.80 84 TYR A CA 1
ATOM 614 C C . TYR A 1 84 ? 68.403 15.067 11.079 1.00 26.59 84 TYR A C 1
ATOM 615 O O . TYR A 1 84 ? 67.721 15.827 10.381 1.00 25.09 84 TYR A O 1
ATOM 624 N N . ALA A 1 85 ? 69.246 14.178 10.558 1.00 25.08 85 ALA A N 1
ATOM 625 C CA . ALA A 1 85 ? 69.434 14.051 9.118 1.00 25.58 85 ALA A CA 1
ATOM 626 C C . ALA A 1 85 ? 68.177 13.546 8.408 1.00 26.37 85 ALA A C 1
ATOM 627 O O . ALA A 1 85 ? 67.807 14.051 7.346 1.00 25.70 85 ALA A O 1
ATOM 629 N N . ASP A 1 86 ? 67.526 12.549 8.996 1.00 25.76 86 ASP A N 1
ATOM 630 C CA . ASP A 1 86 ? 66.313 11.992 8.398 1.00 26.91 86 ASP A CA 1
ATOM 631 C C . ASP A 1 86 ? 65.185 13.019 8.336 1.00 24.78 86 ASP A C 1
ATOM 632 O O . ASP A 1 86 ? 64.475 13.107 7.336 1.00 23.38 86 ASP A O 1
ATOM 637 N N . VAL A 1 87 ? 65.022 13.790 9.405 1.00 25.38 87 VAL A N 1
ATOM 638 C CA . VAL A 1 87 ? 63.983 14.818 9.441 1.00 26.27 87 VAL A CA 1
ATOM 639 C C . VAL A 1 87 ? 64.278 15.915 8.422 1.00 26.99 87 VAL A C 1
ATOM 640 O O . VAL A 1 87 ? 63.377 16.368 7.709 1.00 25.98 87 VAL A O 1
ATOM 644 N N . LEU A 1 88 ? 65.534 16.350 8.343 1.00 26.83 88 LEU A N 1
ATOM 645 C CA . LEU A 1 88 ? 65.898 17.389 7.374 1.00 28.30 88 LEU A CA 1
ATOM 646 C C . LEU A 1 88 ? 65.597 16.931 5.951 1.00 27.93 88 LEU A C 1
ATOM 647 O O . LEU A 1 88 ? 65.023 17.668 5.147 1.00 25.03 88 LEU A O 1
ATOM 652 N N . TYR A 1 89 ? 66.021 15.708 5.647 1.00 26.84 89 TYR A N 1
ATOM 653 C CA . TYR A 1 89 ? 65.823 15.114 4.336 1.00 25.57 89 TYR A CA 1
ATOM 654 C C . TYR A 1 89 ? 64.346 15.134 3.953 1.00 25.68 89 TYR A C 1
ATOM 655 O O . TYR A 1 89 ? 63.985 15.528 2.849 1.00 25.42 89 TYR A O 1
ATOM 664 N N . GLN A 1 90 ? 63.500 14.694 4.877 1.00 25.24 90 GLN A N 1
ATOM 665 C CA . GLN A 1 90 ? 62.065 14.623 4.627 1.00 25.01 90 GLN A CA 1
ATOM 666 C C . GLN A 1 90 ? 61.406 15.983 4.467 1.00 27.30 90 GLN A C 1
ATOM 667 O O . GLN A 1 90 ? 60.611 16.189 3.552 1.00 25.43 90 GLN A O 1
ATOM 673 N N . ILE A 1 91 ? 61.732 16.910 5.358 1.00 27.90 91 ILE A N 1
ATOM 674 C CA . ILE A 1 91 ? 61.162 18.254 5.272 1.00 29.49 91 ILE A CA 1
ATOM 675 C C . ILE A 1 91 ? 61.550 18.867 3.935 1.00 27.99 91 ILE A C 1
ATOM 676 O O . ILE A 1 91 ? 60.729 19.484 3.260 1.00 30.12 91 ILE A O 1
ATOM 681 N N . GLY A 1 92 ? 62.811 18.697 3.553 1.00 27.14 92 GLY A N 1
ATOM 682 C CA . GLY A 1 92 ? 63.268 19.249 2.288 1.00 26.82 92 GLY A CA 1
ATOM 683 C C . GLY A 1 92 ? 62.546 18.680 1.083 1.00 27.85 92 GLY A C 1
ATOM 684 O O . GLY A 1 92 ? 62.141 19.427 0.181 1.00 25.68 92 GLY A O 1
ATOM 685 N N . ALA A 1 93 ? 62.380 17.357 1.061 1.00 25.50 93 ALA A N 1
ATOM 686 C CA . ALA A 1 93 ? 61.706 16.708 -0.057 1.00 26.69 93 ALA A CA 1
ATOM 687 C C . ALA A 1 93 ? 60.292 17.255 -0.236 1.00 26.37 93 ALA A C 1
ATOM 688 O O . ALA A 1 93 ? 59.894 17.586 -1.346 1.00 26.36 93 ALA A O 1
ATOM 690 N N . LEU A 1 94 ? 59.536 17.340 0.856 1.00 25.75 94 LEU A N 1
ATOM 691 C CA . LEU A 1 94 ? 58.171 17.853 0.782 1.00 28.09 94 LEU A CA 1
ATOM 692 C C . LEU A 1 94 ? 58.156 19.316 0.340 1.00 29.22 94 LEU A C 1
ATOM 693 O O . LEU A 1 94 ? 57.326 19.714 -0.487 1.00 28.69 94 LEU A O 1
ATOM 698 N N . SER A 1 95 ? 59.091 20.108 0.861 1.00 28.99 95 SER A N 1
ATOM 699 C CA . SER A 1 95 ? 59.145 21.529 0.509 1.00 29.26 95 SER A CA 1
ATOM 700 C C . SER A 1 95 ? 59.308 21.785 -0.984 1.00 30.05 95 SER A C 1
ATOM 701 O O . SER A 1 95 ? 58.885 22.828 -1.476 1.00 29.35 95 SER A O 1
ATOM 705 N N . ALA A 1 96 ? 59.915 20.844 -1.706 1.00 29.43 96 ALA A N 1
ATOM 706 C CA . ALA A 1 96 ? 60.098 21.009 -3.144 1.00 28.98 96 ALA A CA 1
ATOM 707 C C . ALA A 1 96 ? 58.746 20.986 -3.860 1.00 28.93 96 ALA A C 1
ATOM 708 O O . ALA A 1 96 ? 58.523 21.755 -4.790 1.00 28.03 96 ALA A O 1
ATOM 710 N N . PHE A 1 97 ? 57.850 20.101 -3.428 1.00 28.89 97 PHE A N 1
ATOM 711 C CA . PHE A 1 97 ? 56.519 20.007 -4.023 1.00 29.17 97 PHE A CA 1
ATOM 712 C C . PHE A 1 97 ? 55.692 21.251 -3.694 1.00 30.47 97 PHE A C 1
ATOM 713 O O . PHE A 1 97 ? 54.921 21.734 -4.523 1.00 30.98 97 PHE A O 1
ATOM 721 N N . LEU A 1 98 ? 55.854 21.768 -2.483 1.00 28.51 98 LEU A N 1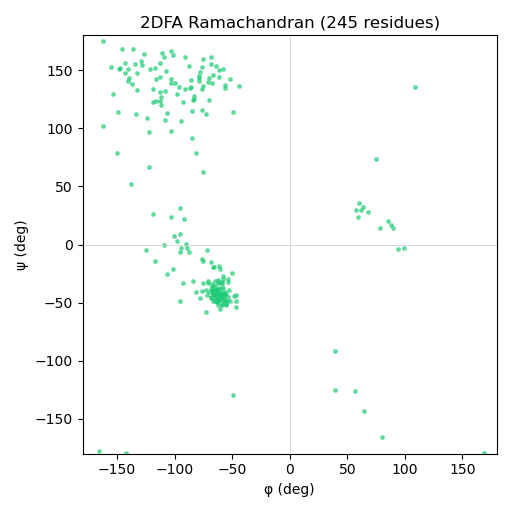
ATOM 722 C CA . LEU A 1 98 ? 55.126 22.968 -2.089 1.00 31.15 98 LEU A CA 1
ATOM 723 C C . LEU A 1 98 ? 55.633 24.155 -2.908 1.00 32.26 98 LEU A C 1
ATOM 724 O O . LEU A 1 98 ? 54.849 24.999 -3.347 1.00 31.70 98 LEU A O 1
ATOM 729 N N . LYS A 1 99 ? 56.946 24.212 -3.119 1.00 32.06 99 LYS A N 1
ATOM 730 C CA . LYS A 1 99 ? 57.543 25.287 -3.902 1.00 35.09 99 LYS A CA 1
ATOM 731 C C . LYS A 1 99 ? 57.009 25.260 -5.333 1.00 35.62 99 LYS A C 1
ATOM 732 O O . LYS A 1 99 ? 56.667 26.305 -5.892 1.00 32.71 99 LYS A O 1
ATOM 738 N N . ALA A 1 100 ? 56.940 24.068 -5.924 1.00 33.61 100 ALA A N 1
ATOM 739 C CA 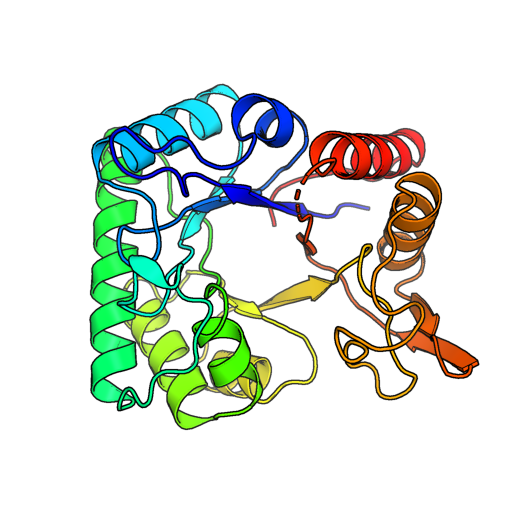. ALA A 1 100 ? 56.432 23.913 -7.287 1.00 35.48 100 ALA A CA 1
ATOM 740 C C . ALA A 1 100 ? 54.976 24.357 -7.395 1.00 36.80 100 ALA A C 1
ATOM 741 O O . ALA A 1 100 ? 54.550 24.865 -8.428 1.00 37.69 100 ALA A O 1
ATOM 743 N N . GLU A 1 101 ? 54.215 24.154 -6.328 1.00 37.58 101 GLU A N 1
ATOM 744 C CA . GLU A 1 101 ? 52.803 24.515 -6.318 1.00 40.43 101 GLU A CA 1
ATOM 745 C C . GLU A 1 101 ? 52.542 25.892 -5.707 1.00 40.42 101 GLU A C 1
ATOM 746 O O . GLU A 1 101 ? 51.394 26.265 -5.469 1.00 42.65 101 GLU A O 1
ATOM 752 N N . GLY A 1 102 ? 53.613 26.640 -5.456 1.00 41.42 102 GLY A N 1
ATOM 753 C CA . GLY A 1 102 ? 53.484 27.972 -4.885 1.00 41.84 102 GLY A CA 1
ATOM 754 C C . GLY A 1 102 ? 52.885 28.045 -3.489 1.00 43.12 102 GLY A C 1
ATOM 755 O O . GLY A 1 102 ? 52.214 29.024 -3.147 1.00 42.33 102 GLY A O 1
ATOM 756 N N . LEU A 1 103 ? 53.128 27.021 -2.675 1.00 39.95 103 LEU A N 1
ATOM 757 C CA . LEU A 1 103 ? 52.601 26.980 -1.316 1.00 39.75 103 LEU A CA 1
ATOM 758 C C . LEU A 1 103 ? 53.724 26.970 -0.291 1.00 39.19 103 LEU A C 1
ATOM 759 O O . LEU A 1 103 ? 54.827 26.492 -0.562 1.00 38.23 103 LEU A O 1
ATOM 764 N N . PRO A 1 104 ? 53.458 27.501 0.910 1.00 38.64 104 PRO A N 1
ATOM 765 C CA . PRO A 1 104 ? 54.493 27.518 1.944 1.00 37.89 104 PRO A CA 1
ATOM 766 C C . PRO A 1 104 ? 54.400 26.249 2.789 1.00 36.76 104 PRO A C 1
ATOM 767 O O . PRO A 1 104 ? 53.376 25.563 2.777 1.00 33.97 104 PRO A O 1
ATOM 771 N N . LEU A 1 105 ? 55.476 25.925 3.498 1.00 36.18 105 LEU A N 1
ATOM 772 C CA . LEU A 1 105 ? 55.472 24.773 4.393 1.00 34.62 105 LEU A CA 1
ATOM 773 C C . LEU A 1 105 ? 54.878 25.362 5.668 1.00 35.15 105 LEU A C 1
ATOM 774 O O . LEU A 1 105 ? 55.476 26.235 6.294 1.00 35.95 105 LEU A O 1
ATOM 779 N N . HIS A 1 106 ? 53.698 24.887 6.041 1.00 34.38 106 HIS A N 1
ATOM 780 C CA . HIS A 1 106 ? 52.977 25.412 7.196 1.00 34.43 106 HIS A CA 1
ATOM 781 C C . HIS A 1 106 ? 53.463 24.997 8.580 1.00 34.11 106 HIS A C 1
ATOM 782 O O . HIS A 1 106 ? 53.484 25.809 9.509 1.00 34.78 106 HIS A O 1
ATOM 789 N N . HIS A 1 107 ? 53.854 23.737 8.730 1.00 33.07 107 HIS A N 1
ATOM 790 C CA . HIS A 1 107 ? 54.311 23.257 10.026 1.00 31.18 107 HIS A CA 1
ATOM 791 C C . HIS A 1 107 ? 55.036 21.923 9.880 1.00 29.36 107 HIS A C 1
ATOM 792 O O . HIS A 1 107 ? 55.231 21.426 8.773 1.00 28.68 107 HIS A O 1
ATOM 799 N N . VAL A 1 108 ? 55.445 21.373 11.014 1.00 29.69 108 VAL A N 1
ATOM 800 C CA . VAL A 1 108 ? 56.087 20.067 11.052 1.00 29.59 108 VAL A CA 1
ATOM 801 C C . VAL A 1 108 ? 55.481 19.317 12.226 1.00 30.40 108 VAL A C 1
ATOM 802 O O . VAL A 1 108 ? 55.247 19.889 13.296 1.00 32.14 108 VAL A O 1
ATOM 806 N N . LYS A 1 109 ? 55.206 18.036 12.009 1.00 31.20 109 LYS A N 1
ATOM 807 C CA . LYS A 1 109 ? 54.642 17.176 13.032 1.00 31.45 109 LYS A CA 1
ATOM 808 C C . LYS A 1 109 ? 55.143 15.754 12.785 1.00 31.30 109 LYS A C 1
ATOM 809 O O . LYS A 1 109 ? 54.796 15.134 11.779 1.00 30.64 109 LYS A O 1
ATOM 815 N N . PRO A 1 110 ? 55.958 15.224 13.701 1.00 33.62 110 PRO A N 1
ATOM 816 C CA . PRO A 1 110 ? 56.510 13.863 13.587 1.00 35.44 110 PRO A CA 1
ATOM 817 C C . PRO A 1 110 ? 55.405 12.816 13.481 1.00 35.82 110 PRO A C 1
ATOM 818 O O . PRO A 1 110 ? 54.310 13.005 14.014 1.00 35.25 110 PRO A O 1
ATOM 822 N N . HIS A 1 111 ? 55.704 11.706 12.813 1.00 35.47 111 HIS A N 1
ATOM 823 C CA . HIS A 1 111 ? 54.734 10.628 12.635 1.00 35.49 111 HIS A CA 1
ATOM 824 C C . HIS A 1 111 ? 55.014 9.379 13.466 1.00 35.55 111 HIS A C 1
ATOM 825 O O . HIS A 1 111 ? 56.168 9.039 13.735 1.00 34.73 111 HIS A O 1
ATOM 832 N N . GLY A 1 112 ? 53.931 8.697 13.841 1.00 34.82 112 GLY A N 1
ATOM 833 C CA . GLY A 1 112 ? 54.009 7.451 14.583 1.00 32.47 112 GLY A CA 1
ATOM 834 C C . GLY A 1 112 ? 55.039 7.273 15.681 1.00 33.79 112 GLY A C 1
ATOM 835 O O . GLY A 1 112 ? 55.107 8.065 16.620 1.00 33.49 112 GLY A O 1
ATOM 836 N N . ALA A 1 113 ? 55.841 6.216 15.562 1.00 33.34 113 ALA A N 1
ATOM 837 C CA . ALA A 1 113 ? 56.850 5.900 16.568 1.00 32.59 113 ALA A CA 1
ATOM 838 C C . ALA A 1 113 ? 57.865 7.010 16.805 1.00 33.31 113 ALA A C 1
ATOM 839 O O . ALA A 1 113 ? 58.390 7.135 17.913 1.00 33.02 113 ALA A O 1
ATOM 841 N N . LEU A 1 114 ? 58.154 7.810 15.780 1.00 33.32 114 LEU A N 1
ATOM 842 C CA . LEU A 1 114 ? 59.104 8.912 15.949 1.00 33.04 114 LEU A CA 1
ATOM 843 C C . LEU A 1 114 ? 58.478 9.925 16.905 1.00 34.37 114 LEU A C 1
ATOM 844 O O . LEU A 1 114 ? 59.144 10.459 17.791 1.00 33.48 114 LEU A O 1
ATOM 849 N N . TYR A 1 115 ? 57.188 10.180 16.708 1.00 36.98 115 TYR A N 1
ATOM 850 C CA . TYR A 1 115 ? 56.439 11.114 17.546 1.00 40.34 115 TYR A CA 1
ATOM 851 C C . TYR A 1 115 ? 56.509 10.618 18.993 1.00 40.16 115 TYR A C 1
ATOM 852 O O . TYR A 1 115 ? 56.867 11.364 19.905 1.00 38.67 115 TYR A O 1
ATOM 861 N N . LEU A 1 116 ? 56.179 9.344 19.193 1.00 40.76 116 LEU A N 1
ATOM 862 C CA . LEU A 1 116 ? 56.203 8.751 20.525 1.00 42.19 116 LEU A CA 1
ATOM 863 C C . LEU A 1 116 ? 57.603 8.760 21.144 1.00 41.88 116 LEU A C 1
ATOM 864 O O . LEU A 1 116 ? 57.753 9.032 22.334 1.00 41.89 116 LEU A O 1
ATOM 869 N N . LYS A 1 117 ? 58.627 8.463 20.346 1.00 41.15 117 LYS A N 1
ATOM 870 C CA . LYS A 1 117 ? 59.994 8.457 20.862 1.00 42.13 117 LYS A CA 1
ATOM 871 C C . LYS A 1 117 ? 60.347 9.872 21.319 1.00 42.34 117 LYS A C 1
ATOM 872 O O . LYS A 1 117 ? 60.999 10.063 22.350 1.00 42.10 117 LYS A O 1
ATOM 878 N N . ALA A 1 118 ? 59.899 10.860 20.550 1.00 40.19 118 ALA A N 1
ATOM 879 C CA . ALA A 1 118 ? 60.146 12.264 20.871 1.00 40.79 118 ALA A CA 1
ATOM 880 C C . ALA A 1 118 ? 59.477 12.672 22.185 1.00 41.68 118 ALA A C 1
ATOM 881 O O . ALA A 1 118 ? 60.049 13.422 22.976 1.00 41.91 118 ALA A O 1
ATOM 883 N N . CYS A 1 119 ? 58.267 12.176 22.416 1.00 43.07 119 CYS A N 1
ATOM 884 C CA . CYS A 1 119 ? 57.532 12.518 23.630 1.00 45.58 119 CYS A CA 1
ATOM 885 C C . CYS A 1 119 ? 58.165 12.012 24.922 1.00 46.33 119 CYS A C 1
ATOM 886 O O . CYS A 1 119 ? 57.857 12.520 26.002 1.00 47.12 119 CYS A O 1
ATOM 889 N N . ARG A 1 120 ? 59.050 11.024 24.823 1.00 46.77 120 ARG A N 1
ATOM 890 C CA . ARG A 1 120 ? 59.696 10.482 26.017 1.00 48.07 120 ARG A CA 1
ATOM 891 C C . ARG A 1 120 ? 61.223 10.505 25.978 1.00 47.29 120 ARG A C 1
ATOM 892 O O . ARG A 1 120 ? 61.874 10.163 26.968 1.00 48.17 120 ARG A O 1
ATOM 900 N N . ASP A 1 121 ? 61.796 10.914 24.851 1.00 44.49 121 ASP A N 1
ATOM 901 C CA . ASP A 1 121 ? 63.251 10.949 24.717 1.00 42.46 121 ASP A CA 1
ATOM 902 C C . ASP A 1 121 ? 63.769 12.334 24.336 1.00 41.53 121 ASP A C 1
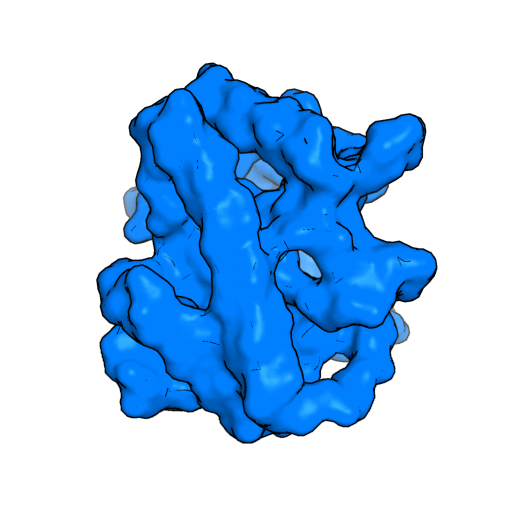ATOM 903 O O . ASP A 1 121 ? 63.599 12.780 23.201 1.00 38.09 121 ASP A O 1
ATOM 908 N N . ARG A 1 122 ? 64.418 13.002 25.287 1.00 39.25 122 ARG A N 1
ATOM 909 C CA . ARG A 1 122 ? 64.942 14.347 25.066 1.00 38.80 122 ARG A CA 1
ATOM 910 C C . ARG A 1 122 ? 65.897 14.506 23.891 1.00 36.61 122 ARG A C 1
ATOM 911 O O . ARG A 1 122 ? 65.826 15.504 23.178 1.00 36.39 122 ARG A O 1
ATOM 919 N N . GLU A 1 123 ? 66.800 13.548 23.692 1.00 34.49 123 GLU A N 1
ATOM 920 C CA . GLU A 1 123 ? 67.739 13.651 22.578 1.00 34.05 123 GLU A CA 1
ATOM 921 C C . GLU A 1 123 ? 67.038 13.582 21.226 1.00 33.27 123 GLU A C 1
ATOM 922 O O . GLU A 1 123 ? 67.411 14.288 20.289 1.00 31.92 123 GLU A O 1
ATOM 928 N N . THR A 1 124 ? 66.027 12.728 21.124 1.00 30.61 124 THR A N 1
ATOM 929 C CA . THR A 1 124 ? 65.281 12.603 19.880 1.00 31.78 124 THR A CA 1
ATOM 930 C C . THR A 1 124 ? 64.487 13.885 19.659 1.00 31.19 124 THR A C 1
ATOM 931 O O . THR A 1 124 ? 64.466 14.432 18.563 1.00 31.47 124 THR A O 1
ATOM 935 N N . ALA A 1 125 ? 63.825 14.351 20.712 1.00 31.89 125 ALA A N 1
ATOM 936 C CA . ALA A 1 125 ? 63.034 15.578 20.639 1.00 32.75 125 ALA A CA 1
ATOM 937 C C . ALA A 1 125 ? 63.908 16.752 20.201 1.00 32.00 125 ALA A C 1
ATOM 938 O O . ALA A 1 125 ? 63.519 17.544 19.346 1.00 32.57 125 ALA A O 1
ATOM 940 N N . ARG A 1 126 ? 65.087 16.863 20.799 1.00 32.20 126 ARG A N 1
ATOM 941 C CA . ARG A 1 126 ? 66.014 17.937 20.459 1.00 32.15 126 ARG A CA 1
ATOM 942 C C . ARG A 1 126 ? 66.464 17.851 19.002 1.00 29.78 126 ARG A C 1
ATOM 943 O O . ARG A 1 126 ? 66.538 18.870 18.313 1.00 30.99 126 ARG A O 1
ATOM 951 N N . ALA A 1 127 ? 66.767 16.639 18.534 1.00 29.19 127 ALA A N 1
ATOM 952 C CA . ALA A 1 127 ? 67.205 16.443 17.152 1.00 26.88 127 ALA A CA 1
ATOM 953 C C . ALA A 1 127 ? 66.140 16.902 16.159 1.00 27.05 127 ALA A C 1
ATOM 954 O O . ALA A 1 127 ? 66.452 17.529 15.153 1.00 26.72 127 ALA A O 1
ATOM 956 N N . ILE A 1 128 ? 64.882 16.586 16.442 1.00 26.98 128 ILE A N 1
ATOM 957 C CA . ILE A 1 128 ? 63.796 16.989 15.560 1.00 27.99 128 ILE A CA 1
ATOM 958 C C . ILE A 1 128 ? 63.703 18.511 15.544 1.00 29.05 128 ILE A C 1
ATOM 959 O O . ILE A 1 128 ? 63.631 19.140 14.482 1.00 27.15 128 ILE A O 1
ATOM 964 N N . ALA A 1 129 ? 63.713 19.095 16.737 1.00 29.31 129 ALA A N 1
ATOM 965 C CA . ALA A 1 129 ? 63.626 20.538 16.887 1.00 29.47 129 ALA A CA 1
ATOM 966 C C . ALA A 1 129 ? 64.743 21.260 16.136 1.00 30.19 129 ALA A C 1
ATOM 967 O O . ALA A 1 129 ? 64.486 22.234 15.430 1.00 30.58 129 ALA A O 1
ATOM 969 N N . LEU A 1 130 ? 65.980 20.789 16.278 1.00 29.79 130 LEU A N 1
ATOM 970 C CA . LEU A 1 130 ? 67.098 21.428 15.590 1.00 30.14 130 LEU A CA 1
ATOM 971 C C . LEU A 1 130 ? 67.026 21.283 14.073 1.00 29.90 130 LEU A C 1
ATOM 972 O O . LEU A 1 130 ? 67.403 22.198 13.344 1.00 29.34 130 LEU A O 1
ATOM 977 N N . ALA A 1 131 ? 66.542 20.140 13.593 1.00 29.90 131 ALA A N 1
ATOM 978 C CA . ALA A 1 131 ? 66.405 19.929 12.151 1.00 29.41 131 ALA A CA 1
ATOM 979 C C . ALA A 1 131 ? 65.419 20.950 11.601 1.00 29.36 131 ALA A C 1
ATOM 980 O O . ALA A 1 131 ? 65.685 21.605 10.592 1.00 29.28 131 ALA A O 1
ATOM 982 N N . VAL A 1 132 ? 64.275 21.074 12.263 1.00 28.56 132 VAL A N 1
ATOM 983 C CA . VAL A 1 132 ? 63.252 22.032 11.842 1.00 29.75 132 VAL A CA 1
ATOM 984 C C . VAL A 1 132 ? 63.801 23.455 11.898 1.00 30.31 132 VAL A C 1
ATOM 985 O O . VAL A 1 132 ? 63.594 24.244 10.976 1.00 31.35 132 VAL A O 1
ATOM 989 N N . LYS A 1 133 ? 64.503 23.777 12.982 1.00 30.79 133 LYS A N 1
ATOM 990 C CA . LYS A 1 133 ? 65.065 25.116 13.149 1.00 32.01 133 LYS A CA 1
ATOM 991 C C . LYS A 1 133 ? 66.117 25.428 12.088 1.00 32.33 133 LYS A C 1
ATOM 992 O O . LYS A 1 133 ? 66.172 26.544 11.569 1.00 33.28 133 LYS A O 1
ATOM 998 N N . ALA A 1 134 ? 66.951 24.441 11.772 1.00 31.36 134 ALA A N 1
ATOM 999 C CA . ALA A 1 134 ? 68.002 24.614 10.774 1.00 32.04 134 ALA A CA 1
ATOM 1000 C C . ALA A 1 134 ? 67.426 24.868 9.382 1.00 33.24 134 ALA A C 1
ATOM 1001 O O . ALA A 1 134 ? 68.033 25.573 8.575 1.00 31.66 134 ALA A O 1
ATOM 1003 N N . PHE A 1 135 ? 66.257 24.293 9.105 1.00 32.28 135 PHE A N 1
ATOM 1004 C CA . PHE A 1 135 ? 65.606 24.461 7.806 1.00 33.17 135 PHE A CA 1
ATOM 1005 C C . PHE A 1 135 ? 64.904 25.816 7.692 1.00 33.26 135 PHE A C 1
ATOM 1006 O O . PHE A 1 135 ? 65.023 26.496 6.677 1.00 34.28 135 PHE A O 1
ATOM 1014 N N . ASP A 1 136 ? 64.159 26.179 8.733 1.00 33.04 136 ASP A N 1
ATOM 1015 C CA . ASP A 1 136 ? 63.421 27.444 8.786 1.00 35.17 136 ASP A CA 1
ATOM 1016 C C . ASP A 1 136 ? 63.065 27.722 10.243 1.00 35.31 136 ASP A C 1
ATOM 1017 O O . ASP A 1 136 ? 62.124 27.142 10.788 1.00 34.40 136 ASP A O 1
ATOM 1022 N N . PRO A 1 137 ? 63.816 28.623 10.894 1.00 35.30 137 PRO A N 1
ATOM 1023 C CA . PRO A 1 137 ? 63.587 29.028 12.289 1.00 34.99 137 PRO A CA 1
ATOM 1024 C C . PRO A 1 137 ? 62.124 29.425 12.571 1.00 34.34 137 PRO A C 1
ATOM 1025 O O . PRO A 1 137 ? 61.648 29.403 13.699 1.00 35.31 137 PRO A O 1
ATOM 1029 N N . GLY A 1 138 ? 61.416 29.841 11.523 1.00 33.37 138 GLY A N 1
ATOM 1030 C CA . GLY A 1 138 ? 60.050 30.317 11.690 1.00 33.51 138 GLY A CA 1
ATOM 1031 C C . GLY A 1 138 ? 58.992 29.225 11.637 1.00 35.73 138 GLY A C 1
ATOM 1032 O O . GLY A 1 138 ? 57.810 29.478 11.883 1.00 33.56 138 GLY A O 1
ATOM 1033 N N . LEU A 1 139 ? 59.410 28.001 11.324 1.00 35.10 139 LEU A N 1
ATOM 1034 C CA . LEU A 1 139 ? 58.479 26.875 11.243 1.00 34.51 139 LEU A CA 1
ATOM 1035 C C . LEU A 1 139 ? 57.919 26.430 12.590 1.00 34.76 139 LEU A C 1
ATOM 1036 O O . LEU A 1 139 ? 58.671 26.117 13.518 1.00 36.82 139 LEU A O 1
ATOM 1041 N N . PRO A 1 140 ? 56.584 26.390 12.721 1.00 33.42 140 PRO A N 1
ATOM 1042 C CA . PRO A 1 140 ? 56.014 25.955 13.998 1.00 34.72 140 PRO A CA 1
ATOM 1043 C C . PRO A 1 140 ? 56.075 24.431 14.095 1.00 34.23 140 PRO A C 1
ATOM 1044 O O . PRO A 1 140 ? 55.947 23.733 13.092 1.00 34.91 140 PRO A O 1
ATOM 1048 N N . LEU A 1 141 ? 56.294 23.928 15.299 1.00 33.33 141 LEU A N 1
ATOM 1049 C CA . LEU A 1 141 ? 56.358 22.493 15.522 1.00 34.75 141 LEU A CA 1
ATOM 1050 C C . LEU A 1 141 ? 55.149 22.099 16.351 1.00 35.42 141 LEU A C 1
ATOM 1051 O O . LEU A 1 141 ? 54.883 22.699 17.394 1.00 37.34 141 LEU A O 1
ATOM 1056 N N . VAL A 1 142 ? 54.399 21.115 15.867 1.00 35.07 142 VAL A N 1
ATOM 1057 C CA . VAL A 1 142 ? 53.220 20.620 16.569 1.00 35.38 142 VAL A CA 1
ATOM 1058 C C . VAL A 1 142 ? 53.702 19.618 17.612 1.00 37.44 142 VAL A C 1
ATOM 1059 O O . VAL A 1 142 ? 54.438 18.682 17.290 1.00 37.54 142 VAL A O 1
ATOM 1063 N N . VAL A 1 143 ? 53.291 19.814 18.860 1.00 37.19 143 VAL A N 1
ATOM 1064 C CA . VAL A 1 143 ? 53.725 18.930 19.934 1.00 40.77 143 VAL A CA 1
ATOM 1065 C C . VAL A 1 143 ? 52.605 18.529 20.880 1.00 43.06 143 VAL A C 1
ATOM 1066 O O . VAL A 1 143 ? 51.507 19.087 20.846 1.00 43.46 143 VAL A O 1
ATOM 1070 N N . LEU A 1 144 ? 52.901 17.545 21.723 1.00 46.46 144 LEU A N 1
ATOM 1071 C CA . LEU A 1 144 ? 51.956 17.083 22.731 1.00 48.38 144 LEU A CA 1
ATOM 1072 C C . LEU A 1 144 ? 52.291 17.891 23.974 1.00 48.14 144 LEU A C 1
ATOM 1073 O O . LEU A 1 144 ? 53.425 17.864 24.452 1.00 47.08 144 LEU A O 1
ATOM 1078 N N . PRO A 1 145 ? 51.311 18.630 24.509 1.00 49.24 145 PRO A N 1
ATOM 1079 C CA . PRO A 1 145 ? 51.553 19.441 25.706 1.00 49.18 145 PRO A CA 1
ATOM 1080 C C . PRO A 1 145 ? 51.963 18.627 26.933 1.00 48.30 145 PRO A C 1
ATOM 1081 O O . PRO A 1 145 ? 51.498 17.502 27.131 1.00 48.27 145 PRO A O 1
ATOM 1085 N N . GLY A 1 146 ? 52.850 19.204 27.739 1.00 47.60 146 GLY A N 1
ATOM 1086 C CA . GLY A 1 146 ? 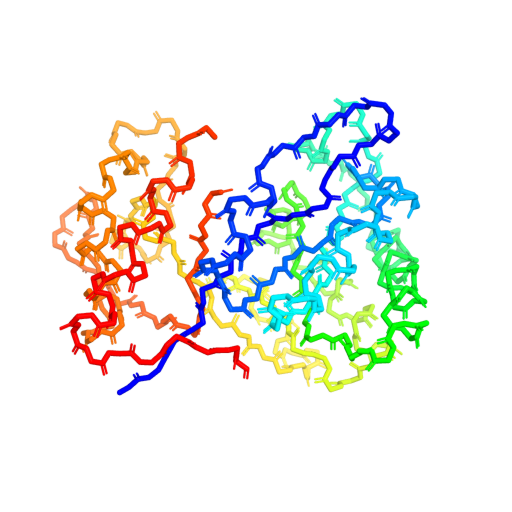53.311 18.547 28.950 1.00 48.14 146 GLY A CA 1
ATOM 1087 C C . GLY A 1 146 ? 54.362 17.467 28.770 1.00 47.52 146 GLY A C 1
ATOM 1088 O O . GLY A 1 146 ? 54.617 16.692 29.691 1.00 49.87 146 GLY A O 1
ATOM 1089 N N . THR A 1 147 ? 54.983 17.412 27.596 1.00 45.18 147 THR A N 1
ATOM 1090 C CA . THR A 1 147 ? 56.002 16.401 27.323 1.00 44.42 147 THR A CA 1
ATOM 1091 C C . THR A 1 147 ? 57.400 17.006 27.199 1.00 42.42 147 THR A C 1
ATOM 1092 O O . THR A 1 147 ? 57.551 18.217 27.046 1.00 41.10 147 THR A O 1
ATOM 1096 N N . VAL A 1 148 ? 58.420 16.153 27.268 1.00 41.40 148 VAL A N 1
ATOM 1097 C CA . VAL A 1 148 ? 59.798 16.609 27.133 1.00 41.11 148 VAL A CA 1
ATOM 1098 C C . VAL A 1 148 ? 59.965 17.108 25.704 1.00 40.07 148 VAL A C 1
ATOM 1099 O O . VAL A 1 148 ? 60.885 17.861 25.385 1.00 40.53 148 VAL A O 1
ATOM 1103 N N . TYR A 1 149 ? 59.050 16.678 24.845 1.00 39.25 149 TYR A N 1
ATOM 1104 C CA . TYR A 1 149 ? 59.051 17.074 23.448 1.00 38.48 149 TYR A CA 1
ATOM 1105 C C . TYR A 1 149 ? 58.698 18.568 23.354 1.00 38.52 149 TYR A C 1
ATOM 1106 O O . TYR A 1 149 ? 59.349 19.330 22.638 1.00 37.39 149 TYR A O 1
ATOM 1115 N N . GLU A 1 150 ? 57.674 18.992 24.086 1.00 37.11 150 GLU A N 1
ATOM 1116 C CA . GLU A 1 150 ? 57.297 20.403 24.082 1.00 36.40 150 GLU A CA 1
ATOM 1117 C C . GLU A 1 150 ? 58.463 21.202 24.664 1.00 36.06 150 GLU A C 1
ATOM 1118 O O . GLU A 1 150 ? 58.812 22.275 24.172 1.00 36.13 150 GLU A O 1
ATOM 1124 N N . GLU A 1 151 ? 59.069 20.655 25.714 1.00 37.23 151 GLU A N 1
ATOM 1125 C CA . GLU A 1 151 ? 60.194 21.301 26.385 1.00 39.42 151 GLU A CA 1
ATOM 1126 C C . GLU A 1 151 ? 61.388 21.565 25.480 1.00 38.55 151 GLU A C 1
ATOM 1127 O O . GLU A 1 151 ? 61.895 22.691 25.416 1.00 38.20 151 GLU A O 1
ATOM 1133 N N . GLU A 1 152 ? 61.853 20.530 24.788 1.00 37.32 152 GLU A N 1
ATOM 1134 C CA . GLU A 1 152 ? 63.008 20.690 23.910 1.00 35.70 152 GLU A CA 1
ATOM 1135 C C . GLU A 1 152 ? 62.707 21.631 22.752 1.00 35.09 152 GLU A C 1
ATOM 1136 O O . GLU A 1 152 ? 63.577 22.383 22.313 1.00 34.30 152 GLU A O 1
ATOM 1142 N N . ALA A 1 153 ? 61.474 21.587 22.256 1.00 34.72 153 ALA A N 1
ATOM 1143 C CA . ALA A 1 153 ? 61.078 22.460 21.165 1.00 34.66 153 ALA A CA 1
ATOM 1144 C C . ALA A 1 153 ? 61.194 23.913 21.621 1.00 34.92 153 ALA A C 1
ATOM 1145 O O . ALA A 1 153 ? 61.679 24.763 20.883 1.00 35.73 153 ALA A O 1
ATOM 1147 N N . ARG A 1 154 ? 60.755 24.191 22.843 1.00 37.10 154 ARG A N 1
ATOM 1148 C CA . ARG A 1 154 ? 60.827 25.551 23.373 1.00 39.33 154 ARG A CA 1
ATOM 1149 C C . ARG A 1 154 ? 62.273 25.941 23.648 1.00 39.33 154 ARG A C 1
ATOM 1150 O O . ARG A 1 154 ? 62.686 27.066 23.363 1.00 40.18 154 ARG A O 1
ATOM 1158 N N . LYS A 1 155 ? 63.048 25.010 24.194 1.00 40.22 155 LYS A N 1
ATOM 1159 C CA . LYS A 1 155 ? 64.450 25.284 24.485 1.00 40.35 155 LYS A CA 1
ATOM 1160 C C . LYS A 1 155 ? 65.209 25.588 23.197 1.00 41.33 155 LYS A C 1
ATOM 1161 O O . LYS A 1 155 ? 66.177 26.353 23.207 1.00 40.53 155 LYS A O 1
ATOM 1167 N N . ALA A 1 156 ? 64.765 24.994 22.089 1.00 39.95 156 ALA A N 1
ATOM 1168 C CA . ALA A 1 156 ? 65.408 25.205 20.793 1.00 39.85 156 ALA A CA 1
ATOM 1169 C C . ALA A 1 156 ? 65.068 26.576 20.219 1.00 38.92 156 ALA A C 1
ATOM 1170 O O . ALA A 1 156 ? 65.699 27.031 19.267 1.00 39.76 156 ALA A O 1
ATOM 1172 N N . GLY A 1 157 ? 64.063 27.224 20.796 1.00 39.19 157 GLY A N 1
ATOM 1173 C CA . GLY A 1 157 ? 63.670 28.541 20.329 1.00 38.98 157 GLY A CA 1
ATOM 1174 C C . GLY A 1 157 ? 62.618 28.509 19.238 1.00 39.76 157 GLY A C 1
ATOM 1175 O O . GLY A 1 157 ? 62.387 29.516 18.569 1.00 38.06 157 GLY A O 1
ATOM 1176 N N . LEU A 1 158 ? 61.983 27.356 19.045 1.00 37.99 158 LEU A N 1
ATOM 1177 C CA . LEU A 1 158 ? 60.949 27.222 18.020 1.00 39.03 158 LEU A CA 1
ATOM 1178 C C . LEU A 1 158 ? 59.577 27.600 18.539 1.00 38.47 158 LEU A C 1
ATOM 1179 O O . LEU A 1 158 ? 59.308 27.492 19.731 1.00 39.16 158 LEU A O 1
ATOM 1184 N N . ARG A 1 159 ? 58.710 28.041 17.632 1.00 39.79 159 ARG A N 1
ATOM 1185 C CA . ARG A 1 159 ? 57.338 28.356 17.997 1.00 40.02 159 ARG A CA 1
ATOM 1186 C C . ARG A 1 159 ? 56.678 26.989 18.128 1.00 40.42 159 ARG A C 1
ATOM 1187 O O . ARG A 1 159 ? 56.865 26.124 17.265 1.00 39.69 159 ARG A O 1
ATOM 1195 N N . VAL A 1 160 ? 55.914 26.784 19.195 1.00 39.66 160 VAL A N 1
ATOM 1196 C CA . VAL A 1 160 ? 55.254 25.499 19.397 1.00 40.69 160 VAL A CA 1
ATOM 1197 C C . VAL A 1 160 ? 53.738 25.601 19.287 1.00 41.06 160 VAL A C 1
ATOM 1198 O O . VAL A 1 160 ? 53.142 26.595 19.691 1.00 40.29 160 VAL A O 1
ATOM 1204 N N . VAL A 1 161 ? 53.129 24.562 18.726 1.00 39.86 161 VAL A N 1
ATOM 1205 C CA . VAL A 1 161 ? 51.682 24.491 18.548 1.00 40.72 161 VAL A CA 1
ATOM 1206 C C . VAL A 1 161 ? 51.167 23.292 19.338 1.00 40.39 161 VAL A C 1
ATOM 1207 O O . VAL A 1 161 ? 51.600 22.162 19.107 1.00 40.22 161 VAL A O 1
ATOM 1211 N N . LEU A 1 162 ? 50.243 23.539 20.265 1.00 40.32 162 LEU A N 1
ATOM 1212 C CA . LEU A 1 162 ? 49.693 22.478 21.103 1.00 39.87 162 LEU A CA 1
ATOM 1213 C C . LEU A 1 162 ? 48.559 21.689 20.469 1.00 40.16 162 LEU A C 1
ATOM 1214 O O . LEU A 1 162 ? 47.543 22.245 20.052 1.00 39.57 162 LEU A O 1
ATOM 1219 N N . GLU A 1 163 ? 48.740 20.374 20.422 1.00 39.53 163 GLU A N 1
ATOM 1220 C CA . GLU A 1 163 ? 47.764 19.473 19.829 1.00 39.90 163 GLU A CA 1
ATOM 1221 C C . GLU A 1 163 ? 46.927 18.734 20.867 1.00 39.33 163 GLU A C 1
ATOM 1222 O O . GLU A 1 163 ? 47.424 18.345 21.925 1.00 39.50 163 GLU A O 1
ATOM 1228 N N . ALA A 1 164 ? 45.648 18.555 20.555 1.00 39.33 164 ALA A N 1
ATOM 1229 C CA . ALA A 1 164 ? 44.720 17.845 21.430 1.00 40.12 164 ALA A CA 1
ATOM 1230 C C . ALA A 1 164 ? 44.046 16.778 20.579 1.00 40.25 164 ALA A C 1
ATOM 1231 O O . ALA A 1 164 ? 43.937 16.926 19.357 1.00 40.78 164 ALA A O 1
ATOM 1233 N N . PHE A 1 165 ? 43.587 15.709 21.221 1.00 40.54 165 PHE A N 1
ATOM 1234 C CA . PHE A 1 165 ? 42.959 14.609 20.502 1.00 41.63 165 PHE A CA 1
ATOM 1235 C C . PHE A 1 165 ? 41.539 14.306 20.956 1.00 41.78 165 PHE A C 1
ATOM 1236 O O . PHE A 1 165 ? 41.333 13.583 21.927 1.00 40.23 165 PHE A O 1
ATOM 1244 N N . PRO A 1 166 ? 40.538 14.844 20.244 1.00 43.40 166 PRO A N 1
ATOM 1245 C CA . PRO A 1 166 ? 39.143 14.595 20.617 1.00 44.95 166 PRO A CA 1
ATOM 1246 C C . PRO A 1 166 ? 38.746 13.118 20.550 1.00 45.99 166 PRO A C 1
ATOM 1247 O O . PRO A 1 166 ? 37.753 12.713 21.153 1.00 46.97 166 PRO A O 1
ATOM 1251 N N . GLU A 1 167 ? 39.528 12.313 19.837 1.00 46.45 167 GLU A N 1
ATOM 1252 C CA . GLU A 1 167 ? 39.226 10.888 19.706 1.00 47.00 167 GLU A CA 1
ATOM 1253 C C . GLU A 1 167 ? 39.933 9.997 20.719 1.00 46.91 167 GLU A C 1
ATOM 1254 O O . GLU A 1 167 ? 39.713 8.784 20.741 1.00 48.55 167 GLU A O 1
ATOM 1260 N N . ARG A 1 168 ? 40.785 10.585 21.552 1.00 45.76 168 ARG A N 1
ATOM 1261 C CA . ARG A 1 168 ? 41.519 9.811 22.547 1.00 45.39 168 ARG A CA 1
ATOM 1262 C C . ARG A 1 168 ? 41.131 10.212 23.960 1.00 44.53 168 ARG A C 1
ATOM 1263 O O . ARG A 1 168 ? 40.907 11.390 24.235 1.00 41.66 168 ARG A O 1
ATOM 1271 N N . ALA A 1 169 ? 41.052 9.230 24.853 1.00 43.31 169 ALA A N 1
ATOM 1272 C CA . ALA A 1 169 ? 40.699 9.502 26.240 1.00 43.55 169 ALA A CA 1
ATOM 1273 C C . ALA A 1 169 ? 41.914 10.066 26.964 1.00 43.59 169 ALA A C 1
ATOM 1274 O O . ALA A 1 169 ? 43.058 9.735 26.638 1.00 41.62 169 ALA A O 1
ATOM 1276 N N . TYR A 1 170 ? 41.651 10.926 27.943 1.00 42.53 170 TYR A N 1
ATOM 1277 C CA . TYR A 1 170 ? 42.699 11.544 28.742 1.00 43.60 170 TYR A CA 1
ATOM 1278 C C . TYR A 1 170 ? 42.639 11.041 30.180 1.00 44.61 170 TYR A C 1
ATOM 1279 O O . TYR A 1 170 ? 41.595 10.590 30.646 1.00 43.35 170 TYR A O 1
ATOM 1288 N N . LEU A 1 171 ? 43.767 11.123 30.876 1.00 45.37 171 LEU A N 1
ATOM 1289 C CA . LEU A 1 171 ? 43.837 10.706 32.270 1.00 47.03 171 LEU A CA 1
ATOM 1290 C C . LEU A 1 171 ? 43.988 11.974 33.103 1.00 48.00 171 LEU A C 1
ATOM 1291 O O . LEU A 1 171 ? 44.371 13.021 32.575 1.00 46.95 171 LEU A O 1
ATOM 1296 N N . ARG A 1 172 ? 43.689 11.890 34.397 1.00 49.00 172 ARG A N 1
ATOM 1297 C CA . ARG A 1 172 ? 43.804 13.059 35.265 1.00 50.44 172 ARG A CA 1
ATOM 1298 C C . ARG A 1 172 ? 45.187 13.696 35.185 1.00 51.48 172 ARG A C 1
ATOM 1299 O O . ARG A 1 172 ? 45.332 14.904 35.367 1.00 51.62 172 ARG A O 1
ATOM 1307 N N . SER A 1 173 ? 46.198 12.880 34.905 1.00 53.28 173 SER A N 1
ATOM 1308 C CA . SER A 1 173 ? 47.570 13.368 34.793 1.00 55.45 173 SER A CA 1
ATOM 1309 C C . SER A 1 173 ? 47.704 14.411 33.685 1.00 55.66 173 SER A C 1
ATOM 1310 O O . SER A 1 173 ? 48.644 15.203 33.680 1.00 56.62 173 SER A O 1
ATOM 1313 N N . GLY A 1 174 ? 46.765 14.408 32.745 1.00 55.85 174 GLY A N 1
ATOM 1314 C CA . GLY A 1 174 ? 46.818 15.367 31.655 1.00 55.69 174 GLY A CA 1
ATOM 1315 C C . GLY A 1 174 ? 47.400 14.766 30.390 1.00 56.56 174 GLY A C 1
ATOM 1316 O O . GLY A 1 174 ? 47.467 15.423 29.348 1.00 55.98 174 GLY A O 1
ATOM 1317 N N . GLN A 1 175 ? 47.825 13.511 30.482 1.00 56.36 175 GLN A N 1
ATOM 1318 C CA . GLN A 1 175 ? 48.397 12.816 29.341 1.00 57.19 175 GLN A CA 1
ATOM 1319 C C . GLN A 1 175 ? 47.357 11.854 28.771 1.00 56.81 175 GLN A C 1
ATOM 1320 O O . GLN A 1 175 ? 46.342 11.574 29.411 1.00 55.62 175 GLN A O 1
ATOM 1326 N N . LEU A 1 176 ? 47.613 11.352 27.569 1.00 56.61 176 LEU A N 1
ATOM 1327 C CA . LEU A 1 176 ? 46.691 10.436 26.908 1.00 56.74 176 LEU A CA 1
ATOM 1328 C C . LEU A 1 176 ? 46.633 9.072 27.575 1.00 57.42 176 LEU A C 1
ATOM 1329 O O . LEU A 1 176 ? 47.644 8.562 28.058 1.00 56.56 176 LEU A O 1
ATOM 1334 N N . ALA A 1 177 ? 45.438 8.488 27.601 1.00 58.56 177 ALA A N 1
ATOM 1335 C CA . ALA A 1 177 ? 45.300 7.153 28.154 1.00 60.67 177 ALA A CA 1
ATOM 1336 C C . ALA A 1 177 ? 45.931 6.110 27.230 1.00 62.50 177 ALA A C 1
ATOM 1337 O O . ALA A 1 177 ? 45.876 6.200 26.009 1.00 60.94 177 ALA A O 1
ATOM 1339 N N . PRO A 1 178 ? 46.609 5.129 27.859 1.00 65.21 178 PRO A N 1
ATOM 1340 C CA . PRO A 1 178 ? 47.167 3.983 27.145 1.00 67.75 178 PRO A CA 1
ATOM 1341 C C . PRO A 1 178 ? 46.205 3.375 26.107 1.00 70.25 178 PRO A C 1
ATOM 1342 O O . PRO A 1 178 ? 45.016 3.194 26.332 1.00 70.28 178 PRO A O 1
ATOM 1346 N N . ARG A 1 179 ? 46.787 3.077 24.925 1.00 73.80 179 ARG A N 1
ATOM 1347 C CA . ARG A 1 179 ? 46.007 2.611 23.778 1.00 76.94 179 ARG A CA 1
ATOM 1348 C C . ARG A 1 179 ? 44.973 1.510 24.050 1.00 78.23 179 ARG A C 1
ATOM 1349 O O . ARG A 1 179 ? 43.810 1.612 23.686 1.00 78.86 179 ARG A O 1
ATOM 1357 N N . SER A 1 180 ? 45.440 0.404 24.665 1.00 79.63 180 SER A N 1
ATOM 1358 C CA . SER A 1 180 ? 44.573 -0.768 24.782 1.00 81.01 180 SER A CA 1
ATOM 1359 C C . SER A 1 180 ? 43.800 -0.732 26.104 1.00 81.37 180 SER A C 1
ATOM 1360 O O . SER A 1 180 ? 43.350 -1.746 26.622 1.00 81.52 180 SER A O 1
ATOM 1363 N N . MET A 1 181 ? 43.678 0.484 26.668 1.00 81.50 181 MET A N 1
ATOM 1364 C CA . MET A 1 181 ? 42.935 0.617 27.916 1.00 81.66 181 MET A CA 1
ATOM 1365 C C . MET A 1 181 ? 41.454 0.793 27.578 1.00 81.44 181 MET A C 1
ATOM 1366 O O . MET A 1 181 ? 41.068 1.534 26.683 1.00 82.00 181 MET A O 1
ATOM 1371 N N . PRO A 1 182 ? 40.610 0.044 28.313 1.00 81.13 182 PRO A N 1
ATOM 1372 C CA . PRO A 1 182 ? 39.178 0.048 28.084 1.00 80.59 182 PRO A CA 1
ATOM 1373 C C . PRO A 1 182 ? 38.664 1.492 28.008 1.00 79.68 182 PRO A C 1
ATOM 1374 O O . PRO A 1 182 ? 38.720 2.261 28.959 1.00 79.93 182 PRO A O 1
ATOM 1378 N N . GLY A 1 183 ? 38.193 1.863 26.802 1.00 78.69 183 GLY A N 1
ATOM 1379 C CA . GLY A 1 183 ? 37.620 3.193 26.626 1.00 77.46 183 GLY A CA 1
ATOM 1380 C C . GLY A 1 183 ? 38.680 4.234 26.261 1.00 76.77 183 GLY A C 1
ATOM 1381 O O . GLY A 1 183 ? 38.478 5.435 26.388 1.00 76.28 183 GLY A O 1
ATOM 1382 N N . SER A 1 184 ? 39.851 3.741 25.816 1.00 76.20 184 SER A N 1
ATOM 1383 C CA . SER A 1 184 ? 40.941 4.659 25.503 1.00 75.47 184 SER A CA 1
ATOM 1384 C C . SER A 1 184 ? 40.678 5.473 24.235 1.00 75.14 184 SER A C 1
ATOM 1385 O O . SER A 1 184 ? 41.122 6.606 24.086 1.00 73.87 184 SER A O 1
ATOM 1388 N N . TRP A 1 185 ? 39.970 4.846 23.279 1.00 75.42 185 TRP A N 1
ATOM 1389 C CA . TRP A 1 185 ? 39.689 5.549 22.032 1.00 76.15 185 TRP A CA 1
ATOM 1390 C C . TRP A 1 185 ? 38.191 5.798 21.818 1.00 74.89 185 TRP A C 1
ATOM 1391 O O . TRP A 1 185 ? 37.361 4.897 21.857 1.00 75.06 185 TRP A O 1
ATOM 1402 N N . ILE A 1 186 ? 37.850 7.091 21.633 1.00 73.39 186 ILE A N 1
ATOM 1403 C CA . ILE A 1 186 ? 36.457 7.451 21.348 1.00 72.34 186 ILE A CA 1
ATOM 1404 C C . ILE A 1 186 ? 36.079 7.136 19.894 1.00 72.38 186 ILE A C 1
ATOM 1405 O O . ILE A 1 186 ? 36.628 7.688 18.950 1.00 72.74 186 ILE A O 1
ATOM 1410 N N . THR A 1 187 ? 35.129 6.196 19.721 1.00 72.76 187 THR A N 1
ATOM 1411 C CA . THR A 1 187 ? 34.737 5.819 18.363 1.00 73.09 187 THR A CA 1
ATOM 1412 C C . THR A 1 187 ? 33.539 6.634 17.849 1.00 72.88 187 THR A C 1
ATOM 1413 O O . THR A 1 187 ? 33.398 6.910 16.662 1.00 73.41 187 THR A O 1
ATOM 1417 N N . ASP A 1 188 ? 32.631 6.988 18.786 1.00 72.18 188 ASP A N 1
ATOM 1418 C CA . ASP A 1 188 ? 31.438 7.730 18.385 1.00 71.51 188 ASP A CA 1
ATOM 1419 C C . ASP A 1 188 ? 31.766 9.171 18.025 1.00 70.28 188 ASP A C 1
ATOM 1420 O O . ASP A 1 188 ? 32.193 9.982 18.842 1.00 70.07 188 ASP A O 1
ATOM 1425 N N . PRO A 1 189 ? 31.611 9.477 16.723 1.00 69.25 189 PRO A N 1
ATOM 1426 C CA . PRO A 1 189 ? 31.869 10.811 16.204 1.00 68.49 189 PRO A CA 1
ATOM 1427 C C . PRO A 1 189 ? 31.093 11.880 16.977 1.00 67.80 189 PRO A C 1
ATOM 1428 O O . PRO A 1 189 ? 31.525 13.011 17.134 1.00 67.02 189 PRO A O 1
ATOM 1432 N N . GLU A 1 190 ? 29.894 11.490 17.456 1.00 66.66 190 GLU A N 1
ATOM 1433 C CA . GLU A 1 190 ? 29.092 12.425 18.241 1.00 66.04 190 GLU A CA 1
ATOM 1434 C C . GLU A 1 190 ? 29.803 12.845 19.537 1.00 63.71 190 GLU A C 1
ATOM 1435 O O . GLU A 1 190 ? 29.862 14.012 19.896 1.00 63.00 190 GLU A O 1
ATOM 1441 N N . GLU A 1 191 ? 30.322 11.837 20.273 1.00 62.51 191 GLU A N 1
ATOM 1442 C CA . GLU A 1 191 ? 31.052 12.154 21.500 1.00 61.28 191 GLU A CA 1
ATOM 1443 C C . GLU A 1 191 ? 32.358 12.898 21.200 1.00 59.40 191 GLU A C 1
ATOM 1444 O O . GLU A 1 191 ? 32.756 13.823 21.892 1.00 59.04 191 GLU A O 1
ATOM 1450 N N . ALA A 1 192 ? 33.051 12.430 20.149 1.00 57.72 192 ALA A N 1
ATOM 1451 C CA . ALA A 1 192 ? 34.286 13.096 19.755 1.00 55.52 192 ALA A CA 1
ATOM 1452 C C . ALA A 1 192 ? 34.043 14.571 19.427 1.00 54.52 192 ALA A C 1
ATOM 1453 O O . ALA A 1 192 ? 34.803 15.456 19.789 1.00 53.88 192 ALA A O 1
ATOM 1455 N N . ALA A 1 193 ? 32.959 14.817 18.672 1.00 53.34 193 ALA A N 1
ATOM 1456 C CA . ALA A 1 193 ? 32.590 16.198 18.388 1.00 52.62 193 ALA A CA 1
ATOM 1457 C C . ALA A 1 193 ? 32.256 16.950 19.680 1.00 51.85 193 ALA A C 1
ATOM 1458 O O . ALA A 1 193 ? 32.594 18.110 19.873 1.00 51.61 193 ALA A O 1
ATOM 1460 N N . ARG A 1 194 ? 31.520 16.245 20.561 1.00 52.26 194 ARG A N 1
ATOM 1461 C CA . ARG A 1 194 ? 31.206 16.803 21.871 1.00 51.63 194 ARG A CA 1
ATOM 1462 C C . ARG A 1 194 ? 32.478 17.217 22.619 1.00 50.03 194 ARG A C 1
ATOM 1463 O O . ARG A 1 194 ? 32.603 18.313 23.151 1.00 48.00 194 ARG A O 1
ATOM 1471 N N . ARG A 1 195 ? 33.429 16.265 22.678 1.00 49.17 195 ARG A N 1
ATOM 1472 C CA . ARG A 1 195 ? 34.698 16.536 23.345 1.00 48.29 195 ARG A CA 1
ATOM 1473 C C . ARG A 1 195 ? 35.460 17.678 22.663 1.00 46.86 195 ARG A C 1
ATOM 1474 O O . ARG A 1 195 ? 36.053 18.540 23.296 1.00 47.21 195 ARG A O 1
ATOM 1482 N N . ALA A 1 196 ? 35.455 17.647 21.319 1.00 46.55 196 ALA A N 1
ATOM 1483 C CA . ALA A 1 196 ? 36.149 18.695 20.577 1.00 46.44 196 ALA A CA 1
ATOM 1484 C C . ALA A 1 196 ? 35.658 20.095 20.968 1.00 46.06 196 ALA A C 1
ATOM 1485 O O . ALA A 1 196 ? 36.430 20.995 21.265 1.00 44.49 196 ALA A O 1
ATOM 1487 N N . LEU A 1 197 ? 34.322 20.273 20.915 1.00 46.76 197 LEU A N 1
ATOM 1488 C CA . LEU A 1 197 ? 33.743 21.556 21.315 1.00 48.47 197 LEU A CA 1
ATOM 1489 C C . LEU A 1 197 ? 34.237 21.973 22.704 1.00 48.12 197 LEU A C 1
ATOM 1490 O O . LEU A 1 197 ? 34.638 23.104 22.949 1.00 48.44 197 LEU A O 1
ATOM 1495 N N . ARG A 1 198 ? 34.143 21.009 23.638 1.00 48.34 198 ARG A N 1
ATOM 1496 C CA . ARG A 1 198 ? 34.551 21.267 25.013 1.00 48.25 198 ARG A CA 1
ATOM 1497 C C . ARG A 1 198 ? 35.992 21.771 25.091 1.00 47.04 198 ARG A C 1
ATOM 1498 O O . ARG A 1 198 ? 36.306 22.735 25.776 1.00 46.53 198 ARG A O 1
ATOM 1506 N N . MET A 1 199 ? 36.891 21.048 24.395 1.00 44.41 199 MET A N 1
ATOM 1507 C CA . MET A 1 199 ? 38.298 21.435 24.412 1.00 42.97 199 MET A CA 1
ATOM 1508 C C . MET A 1 199 ? 38.497 22.870 23.913 1.0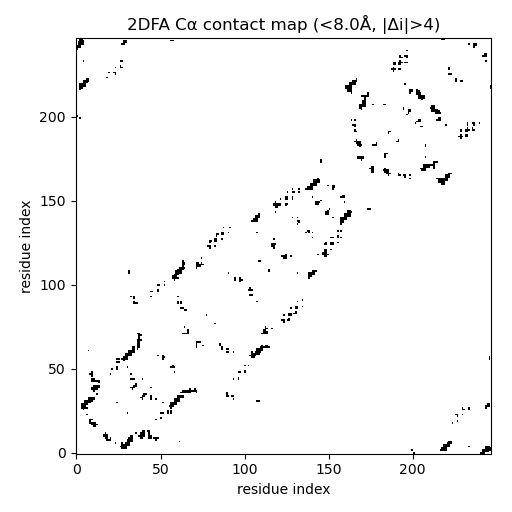0 42.60 199 MET A C 1
ATOM 1509 O O . MET A 1 199 ? 39.307 23.632 24.420 1.00 42.33 199 MET A O 1
ATOM 1514 N N . VAL A 1 200 ? 37.755 23.215 22.843 1.00 43.63 200 VAL A N 1
ATOM 1515 C CA . VAL A 1 200 ? 37.874 24.569 22.302 1.00 46.14 200 VAL A CA 1
ATOM 1516 C C . VAL A 1 200 ? 37.203 25.609 23.209 1.00 47.53 200 VAL A C 1
ATOM 1517 O O . VAL A 1 200 ? 37.812 26.568 23.664 1.00 47.35 200 VAL A O 1
ATOM 1521 N N . LEU A 1 201 ? 35.890 25.402 23.440 1.00 49.25 201 LEU A N 1
ATOM 1522 C CA . LEU A 1 201 ? 35.104 26.395 24.176 1.00 51.40 201 LEU A CA 1
ATOM 1523 C C . LEU A 1 201 ? 35.509 26.522 25.656 1.00 51.72 201 LEU A C 1
ATOM 1524 O O . LEU A 1 201 ? 35.424 27.590 26.252 1.00 52.45 201 LEU A O 1
ATOM 1529 N N . GLU A 1 202 ? 35.911 25.386 26.270 1.00 52.52 202 GLU A N 1
ATOM 1530 C CA . GLU A 1 202 ? 36.150 25.420 27.715 1.00 51.79 202 GLU A CA 1
ATOM 1531 C C . GLU A 1 202 ? 37.604 25.120 28.102 1.00 50.99 202 GLU A C 1
ATOM 1532 O O . GLU A 1 202 ? 38.026 25.321 29.234 1.00 50.66 202 GLU A O 1
ATOM 1538 N N . GLY A 1 203 ? 38.373 24.582 27.137 1.00 49.13 203 GLY A N 1
ATOM 1539 C CA . GLY A 1 203 ? 39.768 24.268 27.429 1.00 46.68 203 GLY A CA 1
ATOM 1540 C C . GLY A 1 203 ? 39.901 23.114 28.426 1.00 46.29 203 GLY A C 1
ATOM 1541 O O . GLY A 1 203 ? 40.853 23.015 29.192 1.00 45.50 203 GLY A O 1
ATOM 1542 N N . LYS A 1 204 ? 38.879 22.237 28.420 1.00 45.91 204 LYS A N 1
ATOM 1543 C CA . LYS A 1 204 ? 38.917 21.085 29.310 1.00 46.69 204 LYS A CA 1
ATOM 1544 C C . LYS A 1 204 ? 38.318 19.841 28.647 1.00 44.61 204 LYS A C 1
ATOM 1545 O O . LYS A 1 204 ? 37.540 19.906 27.702 1.00 45.23 204 LYS A O 1
ATOM 1551 N N . VAL A 1 205 ? 38.749 18.671 29.150 1.00 42.69 205 VAL A N 1
ATOM 1552 C CA . VAL A 1 205 ? 38.152 17.424 28.687 1.00 42.09 205 VAL A CA 1
ATOM 1553 C C . VAL A 1 205 ? 37.950 16.438 29.842 1.00 41.84 205 VAL A C 1
ATOM 1554 O O . VAL A 1 205 ? 38.725 16.366 30.789 1.00 40.85 205 VAL A O 1
ATOM 1558 N N . GLU A 1 206 ? 36.831 15.693 29.769 1.00 41.89 206 GLU A N 1
ATOM 1559 C CA . GLU A 1 206 ? 36.610 14.649 30.759 1.00 41.84 206 GLU A CA 1
ATOM 1560 C C . GLU A 1 20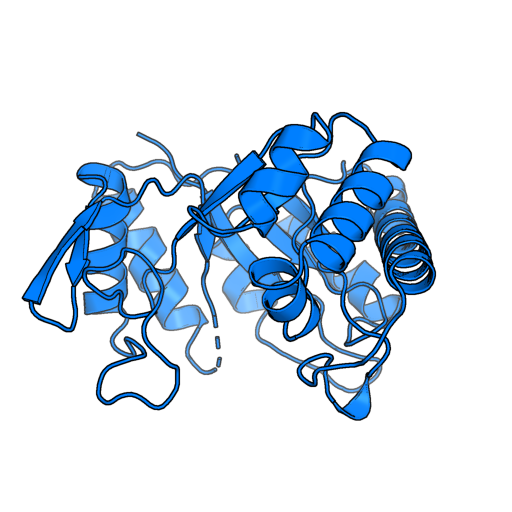6 ? 37.823 13.723 30.859 1.00 42.75 206 GLU A C 1
ATOM 1561 O O . GLU A 1 206 ? 38.516 13.435 29.890 1.00 42.63 206 GLU A O 1
ATOM 1567 N N . ALA A 1 207 ? 38.109 13.294 32.100 1.00 41.71 207 ALA A N 1
ATOM 1568 C CA . ALA A 1 207 ? 39.183 12.334 32.290 1.00 42.55 207 ALA A CA 1
ATOM 1569 C C . ALA A 1 207 ? 38.629 10.926 32.521 1.00 43.73 207 ALA A C 1
ATOM 1570 O O . ALA A 1 207 ? 37.625 10.714 33.191 1.00 42.64 207 ALA A O 1
ATOM 1572 N N . LEU A 1 208 ? 39.301 9.947 31.897 1.00 42.77 208 LEU A N 1
ATOM 1573 C CA . LEU A 1 208 ? 38.844 8.568 32.007 1.00 45.11 208 LEU A CA 1
ATOM 1574 C C . LEU A 1 208 ? 38.857 8.072 33.460 1.00 45.81 208 LEU A C 1
ATOM 1575 O O . LEU A 1 208 ? 37.999 7.314 33.899 1.00 46.37 208 LEU A O 1
ATOM 1580 N N . ASP A 1 209 ? 39.889 8.505 34.214 1.00 46.21 209 ASP A N 1
ATOM 1581 C CA . ASP A 1 209 ? 40.001 8.041 35.596 1.00 46.08 209 ASP A CA 1
ATOM 1582 C C . ASP A 1 209 ? 39.384 9.020 36.608 1.00 45.68 209 ASP A C 1
ATOM 1583 O O . ASP A 1 209 ? 39.813 9.137 37.750 1.00 46.48 209 ASP A O 1
ATOM 1588 N N . GLY A 1 210 ? 38.337 9.729 36.187 1.00 43.85 210 GLY A N 1
ATOM 1589 C CA . GLY A 1 210 ? 37.654 10.642 37.089 1.00 41.92 210 GLY A CA 1
ATOM 1590 C C . GLY A 1 210 ? 37.821 12.129 36.846 1.00 39.89 210 GLY A C 1
ATOM 1591 O O . GLY A 1 210 ? 38.927 12.611 36.596 1.00 38.86 210 GLY A O 1
ATOM 1592 N N . GLY A 1 211 ? 36.711 12.858 36.927 1.00 38.81 211 GLY A N 1
ATOM 1593 C CA . GLY A 1 211 ? 36.742 14.299 36.738 1.00 37.66 211 GLY A CA 1
ATOM 1594 C C . GLY A 1 211 ? 37.144 14.756 35.348 1.00 39.08 211 GLY A C 1
ATOM 1595 O O . GLY A 1 211 ? 36.777 14.139 34.348 1.00 37.26 211 GLY A O 1
ATOM 1596 N N . GLU A 1 212 ? 37.893 15.854 35.286 1.00 39.68 212 GLU A N 1
ATOM 1597 C CA . GLU A 1 212 ? 38.348 16.399 34.010 1.00 40.76 212 GLU A CA 1
ATOM 1598 C C . GLU A 1 212 ? 39.728 17.023 34.137 1.00 41.59 212 GLU A C 1
ATOM 1599 O O . GLU A 1 212 ? 40.227 17.230 35.241 1.00 41.70 212 GLU A O 1
ATOM 1605 N N . VAL A 1 213 ? 40.340 17.324 32.997 1.00 43.02 213 VAL A N 1
ATOM 1606 C CA . VAL A 1 213 ? 41.668 17.921 32.975 1.00 44.13 213 VAL A CA 1
ATOM 1607 C C . VAL A 1 213 ? 41.724 19.082 31.985 1.00 43.60 213 VAL A C 1
ATOM 1608 O O . VAL A 1 213 ? 40.944 19.145 31.035 1.00 43.80 213 VAL A O 1
ATOM 1614 N N . ALA A 1 214 ? 42.647 20.007 32.223 1.00 45.67 214 ALA A N 1
ATOM 1615 C CA . ALA A 1 214 ? 42.808 21.165 31.355 1.00 47.56 214 ALA A CA 1
ATOM 1616 C C . ALA A 1 214 ? 43.574 20.789 30.091 1.00 49.05 214 ALA A C 1
ATOM 1617 O O . ALA A 1 214 ? 44.492 19.973 30.125 1.00 49.24 214 ALA A O 1
ATOM 1619 N N . VAL A 1 215 ? 43.179 21.387 28.976 1.00 51.81 215 VAL A N 1
ATOM 1620 C CA . VAL A 1 215 ? 43.828 21.142 27.697 1.00 54.51 215 VAL A CA 1
ATOM 1621 C C . VAL A 1 215 ? 43.659 22.355 26.797 1.00 55.68 215 VAL A C 1
ATOM 1622 O O . VAL A 1 215 ? 42.548 22.863 26.623 1.00 56.53 215 VAL A O 1
ATOM 1626 N N . ARG A 1 216 ? 44.767 22.828 26.238 1.00 56.65 216 ARG A N 1
ATOM 1627 C CA . ARG A 1 216 ? 44.724 23.971 25.341 1.00 56.65 216 ARG A CA 1
ATOM 1628 C C . ARG A 1 216 ? 44.950 23.404 23.950 1.00 55.10 216 ARG A C 1
ATOM 1629 O O . ARG A 1 216 ? 46.023 22.888 23.641 1.00 55.15 216 ARG A O 1
ATOM 1637 N N . ALA A 1 217 ? 43.919 23.485 23.120 1.00 53.26 217 ALA A N 1
ATOM 1638 C CA . ALA A 1 217 ? 43.987 22.947 21.774 1.00 51.66 217 ALA A CA 1
ATOM 1639 C C . ALA A 1 217 ? 44.187 23.984 20.676 1.00 49.40 217 ALA A C 1
ATOM 1640 O O . ALA A 1 217 ? 43.228 24.618 20.233 1.00 49.51 217 ALA A O 1
ATOM 1642 N N . ASP A 1 218 ? 45.430 24.162 20.238 1.00 47.53 218 ASP A N 1
ATOM 1643 C CA . ASP A 1 218 ? 45.703 25.092 19.149 1.00 44.32 218 ASP A CA 1
ATOM 1644 C C . ASP A 1 218 ? 45.234 24.354 17.902 1.00 42.29 218 ASP A C 1
ATOM 1645 O O . ASP A 1 218 ? 44.741 24.951 16.944 1.00 40.42 218 ASP A O 1
ATOM 1650 N N . THR A 1 219 ? 45.379 23.033 17.936 1.00 40.38 219 THR A N 1
ATOM 1651 C CA . THR A 1 219 ? 44.960 22.195 16.825 1.00 38.97 219 THR A CA 1
ATOM 1652 C C . THR A 1 219 ? 44.383 20.884 17.354 1.00 37.90 219 THR A C 1
ATOM 1653 O O . THR A 1 219 ? 44.804 20.386 18.397 1.00 38.81 219 THR A O 1
ATOM 1657 N N . LEU A 1 220 ? 43.406 20.347 16.635 1.00 38.46 220 LEU A N 1
ATOM 1658 C CA . LEU A 1 220 ? 42.759 19.093 17.001 1.00 39.66 220 LEU A CA 1
ATOM 1659 C C . LEU A 1 220 ? 43.110 18.028 15.965 1.00 41.67 220 LEU A C 1
ATOM 1660 O O . LEU A 1 220 ? 42.853 18.209 14.775 1.00 40.20 220 LEU A O 1
ATOM 1665 N N . CYS A 1 221 ? 43.683 16.916 16.418 1.00 44.83 221 CYS A N 1
ATOM 1666 C CA . CYS A 1 221 ? 44.061 15.838 15.508 1.00 49.44 221 CYS A CA 1
ATOM 1667 C C . CYS A 1 221 ? 42.917 14.876 15.226 1.00 51.75 221 CYS A C 1
ATOM 1668 O O . CYS A 1 221 ? 42.202 14.463 16.136 1.00 53.45 221 CYS A O 1
ATOM 1671 N N . ILE A 1 222 ? 42.757 14.522 13.955 1.00 55.06 222 ILE A N 1
ATOM 1672 C CA . ILE A 1 222 ? 41.718 13.591 13.530 1.00 58.05 222 ILE A CA 1
ATOM 1673 C C . ILE A 1 222 ? 42.375 12.371 12.889 1.00 60.18 222 ILE A C 1
ATOM 1674 O O . ILE A 1 222 ? 43.282 12.511 12.068 1.00 59.28 222 ILE A O 1
ATOM 1679 N N . HIS A 1 223 ? 41.919 11.180 13.269 1.00 63.19 223 HIS A N 1
ATOM 1680 C CA . HIS A 1 223 ? 42.462 9.936 12.727 1.00 65.56 223 HIS A CA 1
ATOM 1681 C C . HIS A 1 223 ? 42.536 9.963 11.203 1.00 65.83 223 HIS A C 1
ATOM 1682 O O . HIS A 1 223 ? 43.550 9.587 10.613 1.00 65.86 223 HIS A O 1
ATOM 1689 N N . PRO A 1 227 ? 39.779 4.577 9.103 1.00 78.84 227 PRO A N 1
ATOM 1690 C CA . PRO A 1 227 ? 38.537 3.805 8.993 1.00 78.57 227 PRO A CA 1
ATOM 1691 C C . PRO A 1 227 ? 37.326 4.684 8.682 1.00 78.38 227 PRO A C 1
ATOM 1692 O O . PRO A 1 227 ? 37.013 4.934 7.517 1.00 77.93 227 PRO A O 1
ATOM 1696 N N . ASN A 1 228 ? 36.647 5.144 9.728 1.00 78.07 228 ASN A N 1
ATOM 1697 C CA . ASN A 1 228 ? 35.479 6.000 9.567 1.00 77.54 228 ASN A CA 1
ATOM 1698 C C . ASN A 1 228 ? 35.887 7.431 9.889 1.00 76.81 228 ASN A C 1
ATOM 1699 O O . ASN A 1 228 ? 35.053 8.263 10.255 1.00 76.97 228 ASN A O 1
ATOM 1704 N N . ALA A 1 229 ? 37.182 7.701 9.755 1.00 75.08 229 ALA A N 1
ATOM 1705 C CA . ALA A 1 229 ? 37.736 9.022 10.023 1.00 73.22 229 ALA A CA 1
ATOM 1706 C C . ALA A 1 229 ? 36.907 10.134 9.382 1.00 72.00 229 ALA A C 1
ATOM 1707 O O . ALA A 1 229 ? 36.661 11.167 10.003 1.00 71.61 229 ALA A O 1
ATOM 1709 N N . PRO A 1 230 ? 36.475 9.944 8.124 1.00 71.00 230 PRO A N 1
ATOM 1710 C CA . PRO A 1 230 ? 35.674 10.988 7.478 1.00 70.11 230 PRO A CA 1
ATOM 1711 C C . PRO A 1 230 ? 34.439 11.351 8.299 1.00 69.03 230 PRO A C 1
ATOM 1712 O O . PRO A 1 230 ? 34.103 12.525 8.440 1.00 68.47 230 PRO A O 1
ATOM 1716 N N . GLU A 1 231 ? 33.769 10.338 8.842 1.00 68.63 231 GLU A N 1
ATOM 1717 C CA . GLU A 1 231 ? 32.576 10.557 9.655 1.00 68.55 231 GLU A CA 1
ATOM 1718 C C . GLU A 1 231 ? 32.900 11.370 10.900 1.00 66.91 231 GLU A C 1
ATOM 1719 O O . GLU A 1 231 ? 32.189 12.320 11.236 1.00 66.73 231 GLU A O 1
ATOM 1725 N N . VAL A 1 232 ? 33.972 10.991 11.588 1.00 64.30 232 VAL A N 1
ATOM 1726 C CA . VAL A 1 232 ? 34.384 11.695 12.795 1.00 61.31 232 VAL A CA 1
ATOM 1727 C C . VAL A 1 232 ? 34.755 13.131 12.449 1.00 59.50 232 VAL A C 1
ATOM 1728 O O . VAL A 1 232 ? 34.296 14.072 13.095 1.00 58.29 232 VAL A O 1
ATOM 1732 N N . ALA A 1 233 ? 35.586 13.291 11.425 1.00 57.76 233 ALA A N 1
ATOM 1733 C CA . ALA A 1 233 ? 36.017 14.615 10.991 1.00 58.11 233 ALA A CA 1
ATOM 1734 C C . ALA A 1 233 ? 34.804 15.469 10.630 1.00 58.05 233 ALA A C 1
ATOM 1735 O O . ALA A 1 233 ? 34.735 16.651 10.969 1.00 56.76 233 ALA A O 1
ATOM 1737 N N . ARG A 1 234 ? 33.850 14.858 9.939 1.00 58.64 234 ARG A N 1
ATOM 1738 C CA . ARG A 1 234 ? 32.637 15.556 9.533 1.00 59.78 234 ARG A CA 1
ATOM 1739 C C . ARG A 1 234 ? 31.899 16.032 10.780 1.00 59.16 234 ARG A C 1
ATOM 1740 O O . ARG A 1 234 ? 31.613 17.223 10.935 1.00 58.64 234 ARG A O 1
ATOM 1748 N N . ALA A 1 235 ? 31.602 15.088 11.668 1.00 58.03 235 ALA A N 1
ATOM 1749 C CA . ALA A 1 235 ? 30.894 15.388 12.904 1.00 58.03 235 ALA A CA 1
ATOM 1750 C C . ALA A 1 235 ? 31.577 16.500 13.693 1.00 57.69 235 ALA A C 1
ATOM 1751 O O . ALA A 1 235 ? 30.919 17.420 14.176 1.00 57.68 235 ALA A O 1
ATOM 1753 N N . VAL A 1 236 ? 32.898 16.418 13.816 1.00 57.57 236 VAL A N 1
ATOM 1754 C CA . VAL A 1 236 ? 33.649 17.419 14.563 1.00 56.65 236 VAL A CA 1
ATOM 1755 C C . VAL A 1 236 ? 33.601 18.811 13.944 1.00 57.64 236 VAL A C 1
ATOM 1756 O O . VAL A 1 236 ? 33.345 19.792 14.642 1.00 57.80 236 VAL A O 1
ATOM 1760 N N . ARG A 1 237 ? 33.848 18.905 12.641 1.00 58.07 237 ARG A N 1
ATOM 1761 C CA . ARG A 1 237 ? 33.834 20.202 11.974 1.00 60.38 237 ARG A CA 1
ATOM 1762 C C . ARG A 1 237 ? 32.463 20.867 12.066 1.00 60.99 237 ARG A C 1
ATOM 1763 O O . ARG A 1 237 ? 32.360 22.066 12.328 1.00 59.64 237 ARG A O 1
ATOM 1771 N N . GLU A 1 238 ? 31.413 20.083 11.850 1.00 62.42 238 GLU A N 1
ATOM 1772 C CA . GLU A 1 238 ? 30.054 20.610 11.904 1.00 65.17 238 GLU A CA 1
ATOM 1773 C C . GLU A 1 238 ? 29.690 21.110 13.299 1.00 65.32 238 GLU A C 1
ATOM 1774 O O . GLU A 1 238 ? 29.105 22.184 13.450 1.00 66.02 238 GLU A O 1
ATOM 1780 N N . ALA A 1 239 ? 30.042 20.335 14.319 1.00 64.98 239 ALA A N 1
ATOM 1781 C CA . ALA A 1 239 ? 29.751 20.723 15.691 1.00 64.74 239 ALA A CA 1
ATOM 1782 C C . ALA A 1 239 ? 30.426 22.053 16.002 1.00 64.79 239 ALA A C 1
ATOM 1783 O O . ALA A 1 239 ? 29.861 22.902 16.689 1.00 64.50 239 ALA A O 1
ATOM 1785 N N . LEU A 1 240 ? 31.635 22.232 15.480 1.00 64.41 240 LEU A N 1
ATOM 1786 C CA . LEU A 1 240 ? 32.391 23.457 15.705 1.00 64.87 240 LEU A CA 1
ATOM 1787 C C . LEU A 1 240 ? 31.809 24.652 14.954 1.00 65.45 240 LEU A C 1
ATOM 1788 O O . LEU A 1 240 ? 31.707 25.748 15.505 1.00 64.40 240 LEU A O 1
ATOM 1793 N N . GLU A 1 241 ? 31.429 24.439 13.698 1.00 66.68 241 GLU A N 1
ATOM 1794 C CA . GLU A 1 241 ? 30.869 25.514 12.888 1.00 68.14 241 GLU A CA 1
ATOM 1795 C C . GLU A 1 241 ? 29.456 25.883 13.328 1.00 68.27 241 GLU A C 1
ATOM 1796 O O . GLU A 1 241 ? 29.094 27.059 13.348 1.00 68.07 241 GLU A O 1
ATOM 1802 N N . GLN A 1 242 ? 28.657 24.880 13.679 1.00 68.66 242 GLN A N 1
ATOM 1803 C CA . GLN A 1 242 ? 27.297 25.135 14.135 1.00 68.88 242 GLN A CA 1
ATOM 1804 C C . GLN A 1 242 ? 27.363 25.826 15.491 1.00 68.23 242 GLN A C 1
ATOM 1805 O O . GLN A 1 242 ? 26.376 26.389 15.965 1.00 68.38 242 GLN A O 1
ATOM 1811 N N . ALA A 1 243 ? 28.541 25.781 16.107 1.00 66.66 243 ALA A N 1
ATOM 1812 C CA . ALA A 1 243 ? 28.758 26.398 17.408 1.00 65.20 243 ALA A CA 1
ATOM 1813 C C . ALA A 1 243 ? 29.339 27.798 17.252 1.00 63.62 243 ALA A C 1
ATOM 1814 O O . ALA A 1 243 ? 29.492 28.527 18.229 1.00 63.61 243 ALA A O 1
ATOM 1816 N N . GLY A 1 244 ? 29.667 28.168 16.019 1.00 62.96 244 GLY A N 1
ATOM 1817 C CA . GLY A 1 244 ? 30.225 29.485 15.774 1.00 62.21 244 GLY A CA 1
ATOM 1818 C C . GLY A 1 244 ? 31.730 29.555 15.960 1.00 61.12 244 GLY A C 1
ATOM 1819 O O . GLY A 1 244 ? 32.285 30.634 16.170 1.00 61.32 244 GLY A O 1
ATOM 1820 N N . VAL A 1 245 ? 32.391 28.404 15.896 1.00 60.14 245 VAL A N 1
ATOM 1821 C CA . VAL A 1 245 ? 33.841 28.344 16.038 1.00 58.83 245 VAL A CA 1
ATOM 1822 C C . VAL A 1 245 ? 34.453 28.295 14.643 1.00 56.79 245 VAL A C 1
ATOM 1823 O O . VAL A 1 245 ? 34.041 27.488 13.811 1.00 56.13 245 VAL A O 1
ATOM 1827 N N . GLU A 1 246 ? 35.429 29.159 14.384 1.00 55.69 246 GLU A N 1
ATOM 1828 C CA . GLU A 1 246 ? 36.070 29.192 13.074 1.00 55.34 246 GLU A CA 1
ATOM 1829 C C . GLU A 1 246 ? 37.182 28.154 12.962 1.00 54.20 246 GLU A C 1
ATOM 1830 O O . GLU A 1 246 ? 38.103 28.127 13.777 1.00 52.07 246 GLU A O 1
ATOM 1836 N N . VAL A 1 247 ? 37.085 27.298 11.950 1.00 53.54 247 VAL A N 1
ATOM 1837 C CA . VAL A 1 247 ? 38.099 26.279 11.719 1.00 52.80 247 VAL A CA 1
ATOM 1838 C C . VAL A 1 247 ? 39.092 26.845 10.713 1.00 50.96 247 VAL A C 1
ATOM 1839 O O . VAL A 1 247 ? 38.783 26.976 9.531 1.00 50.61 247 VAL A O 1
ATOM 1843 N N . ARG A 1 248 ? 40.280 27.203 11.186 1.00 50.19 248 ARG A N 1
ATOM 1844 C CA . ARG A 1 248 ? 41.293 27.752 10.297 1.00 50.22 248 ARG A CA 1
ATOM 1845 C C . ARG A 1 248 ? 42.705 27.376 10.724 1.00 47.73 248 ARG A C 1
ATOM 1846 O O . ARG A 1 248 ? 42.981 27.160 11.903 1.00 45.12 248 ARG A O 1
ATOM 1854 N N . ALA A 1 249 ? 43.597 27.309 9.743 1.00 46.17 249 ALA A N 1
ATOM 1855 C CA . ALA A 1 249 ? 44.986 26.952 9.987 1.00 44.95 249 ALA A CA 1
ATOM 1856 C C . ALA A 1 249 ? 45.624 27.889 11.006 1.00 44.76 249 ALA A C 1
ATOM 1857 O O . ALA A 1 249 ? 45.418 29.104 10.967 1.00 44.37 249 ALA A O 1
ATOM 1859 N N . PHE A 1 250 ? 46.398 27.313 11.920 1.00 44.04 250 PHE A N 1
ATOM 1860 C CA . PHE A 1 250 ? 47.079 28.079 12.955 1.00 43.69 250 PHE A CA 1
ATOM 1861 C C . PHE A 1 250 ? 48.247 28.882 12.396 1.00 45.31 250 PHE A C 1
ATOM 1862 O O . PHE A 1 250 ? 48.669 29.845 13.069 1.00 45.29 250 PHE A O 1
#

Nearest PDB structures (foldseek):
  2dfa-assembly1_A  TM=1.004E+00  e=8.113E-57  Thermus thermophilus HB8
  1v6t-assembly1_A  TM=9.571E-01  e=3.196E-33  Pyrococcus horikoshii OT3
  2xu2-assembly1_A  TM=9.160E-01  e=1.142E-29  Pseudomonas aeruginosa PAO1
  1xw8-assembly1_A-2  TM=9.353E-01  e=6.000E-27  Escherichia coli
  3hgs-assembly1_A  TM=3.867E-01  e=5.426E-03  Solanum lycopersicum

Radius of gyration: 16.91 Å; Cα contacts (8 Å, |Δi|>4): 577; chains: 1; bounding box: 45×34×44 Å

InterPro domains:
  IPR005501 LamB/YcsF/PxpA-like [MF_00691] (2-245)
  IPR005501 LamB/YcsF/PxpA-like [NF003814] (1-250)
  IPR005501 LamB/YcsF/PxpA-like [PF03746] (3-241)
  IPR005501 LamB/YcsF/PxpA-like [PTHR30292] (1-248)
  IPR011330 Glycoside hydrolase/deacetylase, beta/alpha-barrel [SSF88713] (1-250)

Secondary structure (DSSP, 8-state):
-EEEEEEEE---BTTB--S-HHHHTTT-SEEEEE-SSSS--HHHHHHHHHHHHHTT-EEEEE---S-TTTTT-S-----HHHHHHHHHHHHHHHHHHHHHTT-----B---HHHHHHHHH-HHHHHHHHHHHHHH-TT--EEE-TTSHHHHHHHHTT--EEEEE-TTB-B-TTSSBP-TTSTT-B---HHHHHHHHHHHHHTSEEEBTTSSEEE---SEEEE---HHHHHHHHHHHHHTTT-EE---

CATH classification: 3.20.20.370

Sequence (247 aa):
MKVDLNADAGESYGAFAYGHDREIFPLVSSANLACGFHGGSPGRILEAVRLAKAHGVAVGAHPGFPDLVGFGRREMALSPEEVYADVLYQIGALSAFLKAEGLPLHHVKPHGALYLKACRDRETARAIALAVKAFDPGLPLVVLPGTVYEEEARKAGLRVVLEAFPERAYLRSGQLAPRSMPGSWITDPEEAARRALRMVLEGKVEALDGGEVAVRADTLCIHPNAPEVARAVREALEQAGVEVRAF

Organism: Thermus thermophilus (strain ATCC 27634 / DSM 579 / HB8) (NCBI:txid300852)

Foldseek 3Di:
DAAFAEEEDLFAADVRDDDDLVLQLLLGQEYAYEQPQQGHDPVSLLVSLVSNVVNNHAYAHAFAHNDNVVSRQDADPDFLVRLLVRLLNRRVRSQVSCVVVVHHHAAYEYDHNLLVCLQAPLSSLLSNLVSVCVVPQAHEYEHDPPGSNQVNNVVSVHHYAYEDELQAAAAQVRHQDDDVPVVGGHDDLQSSLVQLCCCDVPQWGQHPHDGIYGHHHNYYYFYVVSSVSSVSNSCSCVVVVYHHHRD

Solvent-accessible surface area: 10873 Å² total; per-residue (Å²): 158,102,3,1,2,2,2,37,2,2,16,9,82,39,100,153,82,116,41,71,27,165,66,10,2,65,18,9,11,0,0,0,0,0,4,31,38,0,1,0,12,94,51,55,4,46,92,2,0,132,38,0,98,84,82,68,8,22,4,0,0,4,0,1,0,61,14,76,137,13,37,0,142,130,90,61,102,24,39,40,123,88,0,79,54,29,0,52,149,0,0,25,37,0,26,61,42,2,168,83,29,67,48,103,28,34,1,0,10,1,2,16,6,4,20,108,22,0,22,150,46,103,87,3,0,108,4,0,0,54,0,0,84,66,81,57,96,55,4,8,0,2,0,14,32,67,11,34,0,26,76,11,0,120,151,12,58,10,123,21,3,13,1,2,22,0,12,33,5,6,35,140,95,20,64,32,1,74,119,106,68,118,45,0,117,23,90,61,22,107,61,0,7,146,21,0,42,68,2,15,95,98,23,83,0,115,4,74,82,34,54,75,23,71,11,151,16,46,0,0,15,0,107,125,56,7,15,103,3,2,107,17,0,50,84,22,0,89,158,45,61,6,97,18,120,34,44